Protein AF-A0A818X5B6-F1 (afdb_monomer_lite)

Foldseek 3Di:
DPCVVVVVVAAKDKADDDPCPLVVCVVVPNDPVVSVVVVPWTWMWGWDDDPQKIWIWTDTPVDIDIDIDHAQDWDWDQDPVGDTDIDHHHDDDDPPPPPPPQAPCVLAPLVAAKWKWDDKDQVLVLCVLVPQDPVVSVVVVPWTWMWHWDDDPQKIKIWTDTPVDIDIDIDHAPDWDWDQDPSGFTWIWHWHDDRQWIWIWTQGPVRWIKIWIWGQDPVSWIKIWIDTDPDIMITIIHHDD

Radius of gyration: 26.46 Å; chains: 1; bounding box: 61×42×69 Å

Secondary structure (DSSP, 8-state):
--STTTGGG-EEEE----SSHHHHHHHTT--HHHHHHHTT--PEEEEEEETTEEEEEEE-SS-EEEEEE-TT-EEEEE-TTS-EEEEE------------PPP--GGGGGG-EEEEEEEEESHHHHHHHTT--HHHHHHHHT--PEEEEEEETTEEEEEEE-SS-EEEEEE-TT-EEEEE-TTS-EEEEEEEEETTEEEEEEEETT--EEEEEEEE-TTS-EEEEEEETTEEEEEEEEEP-

Sequence (241 aa):
MDSSGVQGLKGSWDYVDGENFDEYMKEIGVGWALRMTAKGIKPRLTISESGGKWTVRSESAIKTVNYEFTPGIEFDETTPDGREVKTCLVIIIISFEETHTPMDSSGVQGLKGSWDYVDGENFDEYMKEIGVGWALRMTAKGIKPRLTISESGGKWTVRSESAIKTVTYEFTPGIEFDETTPDGREVKSTINFEGNKWIHTSIDKNGKKSVVIRHVDDKGQQMINMESGSVKARRWYKRAE

Structure (mmCIF, N/CA/C/O backbone):
data_AF-A0A818X5B6-F1
#
_entry.id   AF-A0A818X5B6-F1
#
loop_
_atom_site.group_PDB
_atom_site.id
_atom_site.type_symbol
_atom_site.label_atom_id
_atom_site.label_alt_id
_atom_site.label_comp_id
_atom_site.label_asym_id
_atom_site.label_entity_id
_atom_site.label_seq_id
_atom_site.pdbx_PDB_ins_code
_atom_site.Cartn_x
_atom_site.Cartn_y
_atom_site.Cartn_z
_atom_site.occupancy
_atom_site.B_iso_or_equiv
_atom_site.auth_seq_id
_atom_site.auth_comp_id
_atom_site.auth_asym_id
_atom_site.auth_atom_id
_atom_site.pdbx_PDB_model_num
ATOM 1 N N . MET A 1 1 ? -5.894 -0.254 43.655 1.00 41.72 1 MET A N 1
ATOM 2 C CA . MET A 1 1 ? -5.838 -0.072 42.191 1.00 41.72 1 MET A CA 1
ATOM 3 C C . MET A 1 1 ? -4.618 0.776 41.902 1.00 41.72 1 MET A C 1
ATOM 5 O O . MET A 1 1 ? -4.462 1.796 42.562 1.00 41.72 1 MET A O 1
ATOM 9 N N . ASP A 1 2 ? -3.725 0.316 41.028 1.00 44.78 2 ASP A N 1
ATOM 10 C CA . ASP A 1 2 ? -2.586 1.119 40.580 1.00 44.78 2 ASP A CA 1
ATOM 11 C C . ASP A 1 2 ? -3.120 2.364 39.849 1.00 44.78 2 ASP A C 1
ATOM 13 O O . ASP A 1 2 ? -3.877 2.256 38.885 1.00 44.78 2 ASP A O 1
ATOM 17 N N . SER A 1 3 ? -2.813 3.548 40.375 1.00 51.19 3 SER A N 1
ATOM 18 C CA . SER A 1 3 ? -3.315 4.834 39.885 1.00 51.19 3 SER A CA 1
ATOM 19 C C . SER A 1 3 ? -2.544 5.357 38.668 1.00 51.19 3 SER A C 1
ATOM 21 O O . SER A 1 3 ? -2.913 6.407 38.133 1.00 51.19 3 SER A O 1
ATOM 23 N N . SER A 1 4 ? -1.497 4.646 38.226 1.00 54.31 4 SER A N 1
ATOM 24 C CA . SER A 1 4 ? -0.616 5.046 37.124 1.00 54.31 4 SER A CA 1
ATOM 25 C C . SER A 1 4 ? -1.334 5.089 35.767 1.00 54.31 4 SER A C 1
ATOM 27 O O . SER A 1 4 ? -1.201 6.069 35.036 1.00 54.31 4 SER A O 1
ATOM 29 N N . GLY A 1 5 ? -2.177 4.096 35.464 1.00 57.22 5 GLY A N 1
ATOM 30 C CA . GLY A 1 5 ? -2.888 4.006 34.182 1.00 57.22 5 GLY A CA 1
ATOM 31 C C . GLY A 1 5 ? -4.010 5.035 34.001 1.00 57.22 5 GLY A C 1
ATOM 32 O O . GLY A 1 5 ? -4.346 5.397 32.877 1.00 57.22 5 GLY A O 1
ATOM 33 N N . VAL A 1 6 ? -4.582 5.549 35.094 1.00 64.38 6 VAL A N 1
ATOM 34 C CA . VAL A 1 6 ? -5.736 6.467 35.037 1.00 64.38 6 VAL A CA 1
ATOM 35 C C . VAL A 1 6 ? -5.307 7.931 34.865 1.00 64.38 6 VAL A C 1
ATOM 37 O O . VAL A 1 6 ? -6.113 8.770 34.469 1.00 64.38 6 VAL A O 1
ATOM 40 N N . GLN A 1 7 ? -4.033 8.265 35.120 1.00 65.88 7 GLN A N 1
ATOM 41 C CA . GLN A 1 7 ? -3.531 9.632 34.906 1.00 65.88 7 GLN A CA 1
ATOM 42 C C . GLN A 1 7 ? -3.659 10.063 33.442 1.00 65.88 7 GLN A C 1
ATOM 44 O O . GLN A 1 7 ? -3.931 11.231 33.184 1.00 65.88 7 GLN A O 1
ATOM 49 N N . GLY A 1 8 ? -3.537 9.117 32.503 1.00 71.06 8 GLY A N 1
ATOM 50 C CA . GLY A 1 8 ? -3.682 9.368 31.069 1.00 71.06 8 GLY A CA 1
ATOM 51 C C . GLY A 1 8 ? -5.085 9.797 30.634 1.00 71.06 8 GLY A C 1
ATOM 52 O O . GLY A 1 8 ? -5.218 10.305 29.532 1.00 71.06 8 GLY A O 1
ATOM 53 N N . LEU A 1 9 ? -6.114 9.637 31.478 1.00 75.38 9 LEU A N 1
ATOM 54 C CA . LEU A 1 9 ? -7.474 10.114 31.189 1.00 75.38 9 LEU A CA 1
ATOM 55 C C . LEU A 1 9 ? -7.664 11.601 31.519 1.00 75.38 9 LEU A C 1
ATOM 57 O O . LEU A 1 9 ? -8.586 12.234 31.002 1.00 75.38 9 LEU A O 1
ATOM 61 N N . LYS A 1 10 ? -6.824 12.165 32.396 1.00 86.38 10 LYS A N 1
ATOM 62 C CA . LYS A 1 10 ? -6.951 13.555 32.844 1.00 86.38 10 LYS A CA 1
ATOM 63 C C . LYS A 1 10 ? -6.525 14.502 31.730 1.00 86.38 10 LYS A C 1
ATOM 65 O O . LYS A 1 10 ? -5.448 14.353 31.162 1.00 86.38 10 LYS A O 1
ATOM 70 N N . GLY A 1 11 ? -7.338 15.516 31.466 1.00 88.19 11 GLY A N 1
ATOM 71 C CA . GLY A 1 11 ? -7.055 16.500 30.427 1.00 88.19 11 GLY A CA 1
ATOM 72 C C . GLY A 1 11 ? -8.302 16.950 29.685 1.00 88.19 11 GLY A C 1
ATOM 73 O O . GLY A 1 11 ? -9.430 16.718 30.123 1.00 88.19 11 GLY A O 1
ATOM 74 N N . SER A 1 12 ? -8.077 17.625 28.562 1.00 88.94 12 SER A N 1
ATOM 75 C CA . SER A 1 12 ? -9.127 18.014 27.628 1.00 88.94 12 SER A CA 1
ATOM 76 C C . SER A 1 12 ? -9.041 17.179 26.359 1.00 88.94 12 SER A C 1
ATOM 78 O O . SER A 1 12 ? -7.959 17.021 25.802 1.00 88.94 12 SER A O 1
ATOM 80 N N . TRP A 1 13 ? -10.193 16.724 25.887 1.00 86.69 13 TRP A N 1
ATOM 81 C CA . TRP A 1 13 ? -10.359 15.869 24.723 1.00 86.69 13 TRP A CA 1
ATOM 82 C C . TRP A 1 13 ? -11.374 16.511 23.786 1.00 86.69 13 TRP A C 1
ATOM 84 O O . TRP A 1 13 ? -12.520 16.747 24.177 1.00 86.69 13 TRP A O 1
ATOM 94 N N . ASP A 1 14 ? -10.958 16.806 22.561 1.00 84.44 14 ASP A N 1
ATOM 95 C CA . ASP A 1 14 ? -11.868 17.261 21.517 1.00 84.44 14 ASP A CA 1
ATOM 96 C C . ASP A 1 14 ? -12.470 16.046 20.810 1.00 84.44 14 ASP A C 1
ATOM 98 O O . ASP A 1 14 ? -11.761 15.096 20.472 1.00 84.44 14 ASP A O 1
ATOM 102 N N . TYR A 1 15 ? -13.785 16.062 20.595 1.00 82.06 15 TYR A N 1
ATOM 103 C CA . TYR A 1 15 ? -14.448 15.029 19.809 1.00 82.06 15 TYR A CA 1
ATOM 104 C C . TYR A 1 15 ? -13.906 15.015 18.372 1.00 82.06 15 TYR A C 1
ATOM 106 O O . TYR A 1 15 ? -13.959 16.031 17.671 1.00 82.06 15 TYR A O 1
ATOM 114 N N . VAL A 1 16 ? -13.416 13.851 17.938 1.00 75.31 16 VAL A N 1
ATOM 115 C CA . VAL A 1 16 ? -12.880 13.637 16.587 1.00 75.31 16 VAL A CA 1
ATOM 116 C C . VAL A 1 16 ? -13.936 12.985 15.701 1.00 75.31 16 VAL A C 1
ATOM 118 O O . VAL A 1 16 ? -14.351 13.593 14.714 1.00 75.31 16 VAL A O 1
ATOM 121 N N . ASP A 1 17 ? -14.394 11.790 16.077 1.00 76.62 17 ASP A N 1
ATOM 122 C CA . ASP A 1 17 ? -15.395 11.018 15.341 1.00 76.62 17 ASP A CA 1
ATOM 123 C C . ASP A 1 17 ? -16.083 9.979 16.250 1.00 76.62 17 ASP A C 1
ATOM 125 O O . ASP A 1 17 ? -15.672 9.780 17.398 1.00 76.62 17 ASP A O 1
ATOM 129 N N . GLY A 1 18 ? -17.149 9.336 15.768 1.00 73.38 18 GLY A N 1
ATOM 130 C CA . GLY A 1 18 ? -17.831 8.260 16.485 1.00 73.38 18 GLY A CA 1
ATOM 131 C C . GLY A 1 18 ? -18.592 7.317 15.559 1.00 73.38 18 GLY A C 1
ATOM 132 O O . GLY A 1 18 ? -19.454 7.740 14.792 1.00 73.38 18 GLY A O 1
ATOM 133 N N . GLU A 1 19 ? -18.327 6.021 15.691 1.00 76.12 19 GLU A N 1
ATOM 134 C CA . GLU A 1 19 ? -19.000 4.964 14.936 1.00 76.12 19 GLU A CA 1
ATOM 135 C C . GLU A 1 19 ? -20.270 4.485 15.656 1.00 76.12 19 GLU A C 1
ATOM 137 O O . GLU A 1 19 ? -20.338 4.467 16.884 1.00 76.12 19 GLU A O 1
ATOM 142 N N . ASN A 1 20 ? -21.301 4.099 14.896 1.00 79.00 20 ASN A N 1
ATOM 143 C CA . ASN A 1 20 ? -22.554 3.499 15.394 1.00 79.00 20 ASN A CA 1
ATOM 144 C C . ASN A 1 20 ? -23.323 4.295 16.477 1.00 79.00 20 ASN A C 1
ATOM 146 O O . ASN A 1 20 ? -24.264 3.784 17.084 1.00 79.00 20 ASN A O 1
ATOM 150 N N . PHE A 1 21 ? -22.998 5.575 16.689 1.00 77.69 21 PHE A N 1
ATOM 151 C CA . PHE A 1 21 ? -23.599 6.406 17.739 1.00 77.69 21 PHE A CA 1
ATOM 152 C C . PHE A 1 21 ? -25.130 6.554 17.613 1.00 77.69 21 PHE A C 1
ATOM 154 O O . PHE A 1 21 ? -25.850 6.541 18.611 1.00 77.69 21 PHE A O 1
ATOM 161 N N . ASP A 1 22 ? -25.654 6.661 16.386 1.00 78.12 22 ASP A N 1
ATOM 162 C CA . ASP A 1 22 ? -27.103 6.760 16.136 1.00 78.12 22 ASP A CA 1
ATOM 163 C C . ASP A 1 22 ? -27.846 5.453 16.436 1.00 78.12 22 ASP A C 1
ATOM 165 O O . ASP A 1 22 ? -28.956 5.492 16.970 1.00 78.12 22 ASP A O 1
ATOM 169 N N . GLU A 1 23 ? -27.235 4.305 16.127 1.00 81.81 23 GLU A N 1
ATOM 170 C CA . GLU A 1 23 ? -27.804 2.990 16.436 1.00 81.81 23 GLU A CA 1
ATOM 171 C C . GLU A 1 23 ? -27.858 2.771 1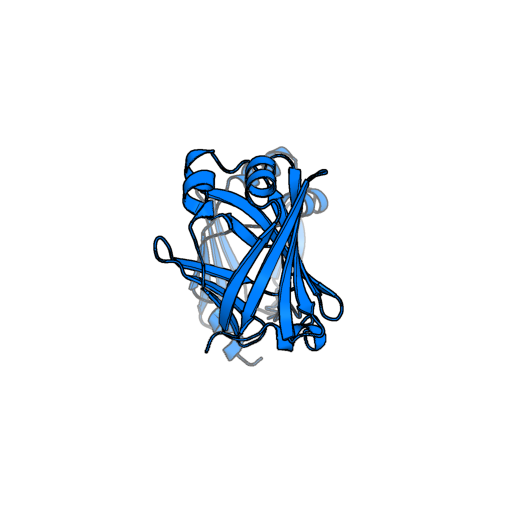7.946 1.00 81.81 23 GLU A C 1
ATOM 173 O O . GLU A 1 23 ? -28.926 2.462 18.472 1.00 81.81 23 GLU A O 1
ATOM 178 N N . TYR A 1 24 ? -26.767 3.074 18.654 1.00 78.19 24 TYR A N 1
ATOM 179 C CA . TYR A 1 24 ? -26.725 3.052 20.115 1.00 78.19 24 TYR A CA 1
ATOM 180 C C . TYR A 1 24 ? -27.821 3.929 20.743 1.00 78.19 24 TYR A C 1
ATOM 182 O O . TYR A 1 24 ? -28.614 3.464 21.563 1.00 78.19 24 TYR A O 1
ATOM 190 N N . MET A 1 25 ? -27.932 5.195 20.320 1.00 76.00 25 MET A N 1
ATOM 191 C CA . MET A 1 25 ? -28.968 6.102 20.829 1.00 76.00 25 MET A CA 1
ATOM 192 C C . MET A 1 25 ? -30.385 5.586 20.542 1.00 76.00 25 MET A C 1
ATOM 194 O O . MET A 1 25 ? -31.302 5.794 21.339 1.00 76.00 25 MET A O 1
ATOM 198 N N . LYS A 1 26 ? -30.592 4.936 19.393 1.00 81.31 26 LYS A N 1
ATOM 199 C CA . LYS A 1 26 ? -31.875 4.327 19.037 1.00 81.31 26 LYS A CA 1
ATOM 200 C C . LYS A 1 26 ? -32.204 3.149 19.956 1.00 81.31 26 LYS A C 1
ATOM 202 O O . LYS A 1 26 ? -33.352 3.060 20.386 1.00 81.31 26 LYS A O 1
ATOM 207 N N . GLU A 1 27 ? -31.238 2.283 20.259 1.00 78.88 27 GLU A N 1
ATOM 208 C CA . GLU A 1 27 ? -31.431 1.123 21.141 1.00 78.88 27 GLU A CA 1
ATOM 209 C C . GLU A 1 27 ? -31.778 1.522 22.575 1.00 78.88 27 GLU A C 1
ATOM 211 O O . GLU A 1 27 ? -32.689 0.944 23.163 1.00 78.88 27 GLU A O 1
ATOM 216 N N . ILE A 1 28 ? -31.141 2.566 23.111 1.00 76.25 28 ILE A N 1
ATOM 217 C CA . ILE A 1 28 ? -31.468 3.082 24.452 1.00 76.25 28 ILE A CA 1
ATOM 218 C C . ILE A 1 28 ? -32.736 3.962 24.466 1.00 76.25 28 ILE A C 1
ATOM 220 O O . ILE A 1 28 ? -33.043 4.608 25.465 1.00 76.25 28 ILE A O 1
ATOM 224 N N . GLY A 1 29 ? -33.486 4.006 23.358 1.00 75.06 29 GLY A N 1
ATOM 225 C CA . GLY A 1 29 ? -34.801 4.644 23.280 1.00 75.06 29 GLY A CA 1
ATOM 226 C C . GLY A 1 29 ? -34.793 6.163 23.081 1.00 75.06 29 GLY A C 1
ATOM 227 O O . GLY A 1 29 ? -35.845 6.792 23.209 1.00 75.06 29 GLY A O 1
ATOM 228 N N . VAL A 1 30 ? -33.660 6.784 22.732 1.00 74.69 30 VAL A N 1
ATOM 229 C CA . VAL A 1 30 ? -33.612 8.230 22.443 1.00 74.69 30 VAL A CA 1
ATOM 230 C C . VAL A 1 30 ? -34.445 8.530 21.201 1.00 74.69 30 VAL A C 1
ATOM 232 O O . VAL A 1 30 ? -34.216 7.957 20.137 1.00 74.69 30 VAL A O 1
ATOM 235 N N . GLY A 1 31 ? -35.394 9.462 21.300 1.00 79.44 31 GLY A N 1
ATOM 236 C CA . GLY A 1 31 ? -36.264 9.850 20.188 1.00 79.44 31 GLY A CA 1
ATOM 237 C C . GLY A 1 31 ? -35.504 10.417 18.980 1.00 79.44 31 GLY A C 1
ATOM 238 O O . GLY A 1 31 ? -34.494 11.105 19.123 1.00 79.44 31 GLY A O 1
ATOM 239 N N . TRP A 1 32 ? -36.023 10.171 17.772 1.00 76.31 32 TRP A N 1
ATOM 240 C CA . TRP A 1 32 ? -35.381 10.533 16.496 1.00 76.31 32 TRP A CA 1
ATOM 241 C C . TRP A 1 32 ? -34.917 12.000 16.416 1.00 76.31 32 TRP A C 1
ATOM 243 O O . TRP A 1 32 ? -33.807 12.268 15.961 1.00 76.31 32 TRP A O 1
ATOM 253 N N . ALA A 1 33 ? -35.720 12.944 16.918 1.00 79.19 33 ALA A N 1
ATOM 254 C CA . ALA A 1 33 ? -35.395 14.372 16.884 1.00 79.19 33 ALA A CA 1
ATOM 255 C C . ALA A 1 33 ? -34.134 14.727 17.702 1.00 79.19 33 ALA A C 1
ATOM 257 O O . ALA A 1 33 ? -33.307 15.530 17.262 1.00 79.19 33 ALA A O 1
ATOM 258 N N . LEU A 1 34 ? -33.947 14.090 18.864 1.00 73.88 34 LEU A N 1
ATOM 259 C CA . LEU A 1 34 ? -32.757 14.286 19.697 1.00 73.88 34 LEU A CA 1
ATOM 260 C C . LEU A 1 34 ? -31.521 13.657 19.047 1.00 73.88 34 LEU A C 1
ATOM 262 O O . LEU A 1 34 ? -30.460 14.276 19.053 1.00 73.88 34 LEU A O 1
ATOM 266 N N . ARG A 1 35 ? -31.667 12.491 18.403 1.00 78.88 35 ARG A N 1
ATOM 267 C CA . ARG A 1 35 ? -30.562 11.834 17.685 1.00 78.88 35 ARG A CA 1
ATOM 268 C C . ARG A 1 35 ? -30.043 12.669 16.512 1.00 78.88 35 ARG A C 1
ATOM 270 O O . ARG A 1 35 ? -28.835 12.815 16.353 1.00 78.88 35 ARG A O 1
ATOM 277 N N . MET A 1 36 ? -30.941 13.273 15.727 1.00 77.00 36 MET A N 1
ATOM 278 C CA . MET A 1 36 ? -30.554 14.166 14.622 1.00 77.00 36 MET A CA 1
ATOM 279 C C . MET A 1 36 ? -29.841 15.425 15.119 1.00 77.00 36 MET A C 1
ATOM 281 O O . MET A 1 36 ? -28.868 15.856 14.508 1.00 77.00 36 MET A O 1
ATOM 285 N N . THR A 1 37 ? -30.288 15.978 16.248 1.00 74.50 37 THR A N 1
ATOM 286 C CA . THR A 1 37 ? -29.617 17.120 16.884 1.00 74.50 37 THR A CA 1
ATOM 287 C C . THR A 1 37 ? -28.219 16.734 17.373 1.00 74.50 37 THR A C 1
ATOM 289 O O . THR A 1 37 ? -27.273 17.482 17.151 1.00 74.50 37 THR A O 1
ATOM 292 N N . ALA A 1 38 ? -28.070 15.551 17.980 1.00 71.81 38 ALA A N 1
ATOM 293 C CA . ALA A 1 38 ? -26.810 15.076 18.547 1.00 71.81 38 ALA A CA 1
ATOM 294 C C . ALA A 1 38 ? -25.716 14.803 17.495 1.00 71.81 38 ALA A C 1
ATOM 296 O O . ALA A 1 38 ? -24.552 15.075 17.771 1.00 71.81 38 ALA A O 1
ATOM 297 N N . LYS A 1 39 ? -26.069 14.356 16.275 1.00 68.88 39 LYS A N 1
ATOM 298 C CA . LYS A 1 39 ? -25.106 14.105 15.175 1.00 68.88 39 LYS A CA 1
ATOM 299 C C . LYS A 1 39 ? -24.267 15.326 14.780 1.00 68.88 39 LYS A C 1
ATOM 301 O O . LYS A 1 39 ? -23.170 15.169 14.259 1.00 68.88 39 LYS A O 1
ATOM 306 N N . GLY A 1 40 ? -24.784 16.538 14.986 1.00 70.31 40 GLY A N 1
ATOM 307 C CA . GLY A 1 40 ? -24.082 17.780 14.651 1.00 70.31 40 GLY A CA 1
ATOM 308 C C . GLY A 1 40 ? -23.220 18.344 15.782 1.00 70.31 40 GLY A C 1
ATOM 309 O O . GLY A 1 40 ? -22.547 19.355 15.585 1.00 70.31 40 GLY A O 1
ATOM 310 N N . ILE A 1 41 ? -23.259 17.740 16.974 1.00 76.31 41 ILE A N 1
ATOM 311 C CA . ILE A 1 41 ? -22.599 18.275 18.163 1.00 76.31 41 ILE A CA 1
ATOM 312 C C . ILE A 1 41 ? -21.195 17.692 18.266 1.00 76.31 41 ILE A C 1
ATOM 314 O O . ILE A 1 41 ? -21.024 16.482 18.343 1.00 76.31 41 ILE A O 1
ATOM 318 N N . LYS A 1 42 ? -20.191 18.567 18.343 1.00 80.06 42 LYS A N 1
ATOM 319 C CA . LYS A 1 42 ? -18.805 18.192 18.640 1.00 80.06 42 LYS A CA 1
ATOM 320 C C . LYS A 1 42 ? -18.445 18.695 20.036 1.00 80.06 42 LYS A C 1
ATOM 322 O O . LYS A 1 42 ? -18.041 19.853 20.164 1.00 80.06 42 LYS A O 1
ATOM 327 N N . PRO A 1 43 ? -18.698 17.908 21.094 1.00 82.81 43 PRO A N 1
ATOM 328 C CA . PRO A 1 43 ? -18.404 18.346 22.443 1.00 82.81 43 PRO A CA 1
ATOM 329 C C . PRO A 1 43 ? -16.900 18.287 22.718 1.00 82.81 43 PRO A C 1
ATOM 331 O O . PRO A 1 43 ? -16.188 17.421 22.211 1.00 82.81 43 PRO A O 1
ATOM 334 N N . ARG A 1 44 ? -16.434 19.174 23.590 1.00 85.38 44 ARG A N 1
ATOM 335 C CA . ARG A 1 44 ? -15.144 19.040 24.259 1.00 85.38 44 ARG A CA 1
ATOM 336 C C . ARG A 1 44 ? -15.373 18.412 25.626 1.00 85.38 44 ARG A C 1
ATOM 338 O O . ARG A 1 44 ? -16.212 18.883 26.395 1.00 85.38 44 ARG A O 1
ATOM 345 N N . LEU A 1 45 ? -14.634 17.354 25.932 1.00 87.75 45 LEU A N 1
ATOM 346 C CA . LEU A 1 45 ? -14.642 16.708 27.239 1.00 87.75 45 LEU A CA 1
ATOM 347 C C . LEU A 1 45 ? -13.449 17.196 28.056 1.00 87.75 45 LEU A C 1
ATOM 349 O O . LEU A 1 45 ? -12.332 17.253 27.558 1.00 87.75 45 LEU A O 1
ATOM 353 N N . THR A 1 46 ? -13.666 17.531 29.320 1.00 88.25 46 THR A N 1
ATOM 354 C CA . THR A 1 46 ? -12.599 17.808 30.281 1.00 88.25 46 THR A CA 1
ATOM 355 C C . THR A 1 46 ? -12.760 16.878 31.468 1.00 88.25 46 THR A C 1
ATOM 357 O O . THR A 1 46 ? -13.799 16.886 32.125 1.00 88.25 46 THR A O 1
ATOM 360 N N . ILE A 1 47 ? -11.732 16.076 31.726 1.00 89.06 47 ILE A N 1
ATOM 361 C CA . ILE A 1 47 ? -11.703 15.096 32.807 1.00 89.06 47 ILE A CA 1
ATOM 362 C C . ILE A 1 47 ? -10.661 15.544 33.826 1.00 89.06 47 ILE A C 1
ATOM 364 O O . ILE A 1 47 ? -9.494 15.757 33.486 1.00 89.06 47 ILE A O 1
ATOM 368 N N . SER A 1 48 ? -11.076 15.676 35.080 1.00 88.75 48 SER A N 1
ATOM 369 C CA . SER A 1 48 ? -10.194 15.988 36.200 1.00 88.75 48 SER A CA 1
ATOM 370 C C . SER A 1 48 ? -10.479 15.075 37.387 1.00 88.75 48 SER A C 1
ATOM 372 O O . SER A 1 48 ? -11.545 14.475 37.501 1.00 88.75 48 SER A O 1
ATOM 374 N N . GLU A 1 49 ? -9.497 14.952 38.275 1.00 88.50 49 GLU A N 1
ATOM 375 C CA . GLU A 1 49 ? -9.635 14.210 39.524 1.00 88.50 49 GLU A CA 1
ATOM 376 C C . GLU A 1 49 ? -8.946 14.988 40.638 1.00 88.50 49 GLU A C 1
ATOM 378 O O . GLU A 1 49 ? -7.825 15.476 40.458 1.00 88.50 49 GLU A O 1
ATOM 383 N N . SER A 1 50 ? -9.633 15.111 41.771 1.00 85.31 50 SER A N 1
ATOM 384 C CA . SER A 1 50 ? -9.109 15.732 42.980 1.00 85.31 50 SER A CA 1
ATOM 385 C C . SER A 1 50 ? -9.573 14.955 44.208 1.00 85.31 50 SER A C 1
ATOM 387 O O . SER A 1 50 ? -10.769 14.872 44.489 1.00 85.31 50 SER A O 1
ATOM 389 N N . GLY A 1 51 ? -8.625 14.378 44.948 1.00 82.62 51 GLY A N 1
ATOM 390 C CA . GLY A 1 51 ? -8.910 13.695 46.212 1.00 82.62 51 GLY A CA 1
ATOM 391 C C . GLY A 1 51 ? -9.814 12.465 46.069 1.00 82.62 51 GLY A C 1
ATOM 392 O O . GLY A 1 51 ? -10.625 12.204 46.951 1.00 82.62 51 GLY A O 1
ATOM 393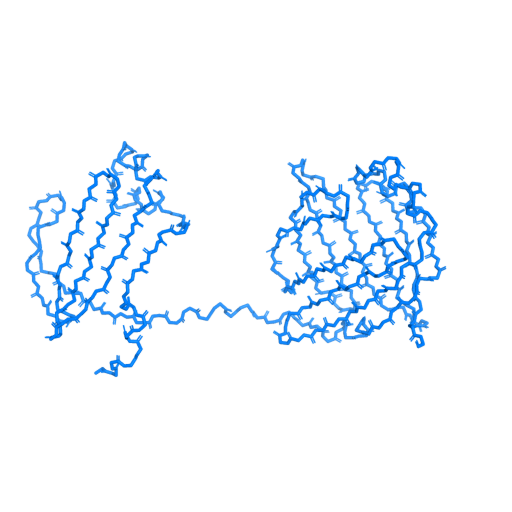 N N . GLY A 1 52 ? -9.714 11.732 44.957 1.00 82.38 52 GLY A N 1
ATOM 394 C CA . GLY A 1 52 ? -10.527 10.557 44.634 1.00 82.38 52 GLY A CA 1
ATOM 395 C C . GLY A 1 52 ? -11.852 10.873 43.937 1.00 82.38 52 GLY A C 1
ATOM 396 O O . GLY A 1 52 ? -12.494 9.960 43.417 1.00 82.38 52 GLY A O 1
ATOM 397 N N . LYS A 1 53 ? -12.246 12.149 43.874 1.00 85.62 53 LYS A N 1
ATOM 398 C CA . LYS A 1 53 ? -13.446 12.605 43.173 1.00 85.62 53 LYS A CA 1
ATOM 399 C C . LYS A 1 53 ? -13.107 12.940 41.725 1.00 85.62 53 LYS A C 1
ATOM 401 O O . LYS A 1 53 ? -12.235 13.769 41.469 1.00 85.62 53 LYS A O 1
ATOM 406 N N . TRP A 1 54 ? -13.812 12.311 40.795 1.00 87.88 54 TRP A N 1
ATOM 407 C CA . TRP A 1 54 ? -13.678 12.523 39.360 1.00 87.88 54 TRP A CA 1
ATOM 408 C C . TRP A 1 54 ? -14.753 13.477 38.863 1.00 87.88 54 TRP A C 1
ATOM 410 O O . TRP A 1 54 ? -15.921 13.350 39.229 1.00 87.88 54 TRP A O 1
ATOM 420 N N . THR A 1 55 ? -14.354 14.402 37.997 1.00 87.06 55 THR A N 1
ATOM 421 C CA . THR A 1 55 ? -15.250 15.330 37.314 1.00 87.06 55 THR A CA 1
ATOM 422 C C . THR A 1 55 ? -15.090 15.154 35.811 1.00 87.06 55 THR A C 1
ATOM 424 O O . THR A 1 55 ? -13.987 15.276 35.280 1.00 87.06 55 THR A O 1
ATOM 427 N N . VAL A 1 56 ? -16.200 14.898 35.122 1.00 87.25 56 VAL A N 1
ATOM 428 C CA . VAL A 1 56 ? -16.290 14.870 33.661 1.00 87.25 56 VAL A CA 1
ATOM 429 C C . VAL A 1 56 ? -17.187 16.018 33.227 1.00 87.25 56 VAL A C 1
ATOM 431 O O . VAL A 1 56 ? -18.389 16.029 33.488 1.00 87.25 56 VAL A O 1
ATOM 434 N N . ARG A 1 57 ? -16.591 17.002 32.563 1.00 87.31 57 ARG A N 1
ATOM 435 C CA . ARG A 1 57 ? -17.283 18.159 32.002 1.00 87.31 57 ARG A CA 1
ATOM 436 C C . ARG A 1 57 ? -17.381 18.006 30.494 1.00 87.31 57 ARG A C 1
ATOM 438 O O . ARG A 1 57 ? -16.359 17.938 29.822 1.00 87.31 57 ARG A O 1
ATOM 445 N N . SER A 1 58 ? -18.599 17.974 29.970 1.00 85.31 58 SER A N 1
ATOM 446 C CA . SER A 1 58 ? -18.884 17.990 28.537 1.00 85.31 58 SER A CA 1
ATOM 447 C C . SER A 1 58 ? -19.397 19.365 28.136 1.00 85.31 58 SER A C 1
ATOM 449 O O . SER A 1 58 ? -20.429 19.815 28.632 1.00 85.31 58 SER A O 1
ATOM 451 N N . GLU A 1 59 ? -18.666 20.049 27.262 1.00 83.81 59 GLU A N 1
ATOM 452 C CA . GLU A 1 59 ? -19.004 21.374 26.750 1.00 83.81 59 GLU A CA 1
ATOM 453 C C . GLU A 1 59 ? -19.351 21.283 25.274 1.00 83.81 59 GLU A C 1
ATOM 455 O O . GLU A 1 59 ? -18.564 20.803 24.464 1.00 83.81 59 GLU A O 1
ATOM 460 N N . SER A 1 60 ? -20.529 21.772 24.910 1.00 81.12 60 SER A N 1
ATOM 461 C CA . SER A 1 60 ? -20.975 21.851 23.524 1.00 81.12 60 SER A CA 1
ATOM 462 C C . SER A 1 60 ? -21.603 23.210 23.238 1.00 81.12 60 SER A C 1
ATOM 464 O O . SER A 1 60 ? -21.944 23.947 24.161 1.00 81.12 60 SER A O 1
ATOM 466 N N . ALA A 1 61 ? -21.837 23.519 21.961 1.00 71.75 61 ALA A N 1
ATOM 467 C CA . ALA A 1 61 ? -22.528 24.746 21.554 1.00 71.75 61 ALA A CA 1
ATOM 468 C C . ALA A 1 61 ? -23.970 24.863 22.098 1.00 71.75 61 ALA A C 1
ATOM 470 O O . ALA A 1 61 ? -24.556 25.940 22.043 1.00 71.75 61 ALA A O 1
ATOM 471 N N . ILE A 1 62 ? -24.550 23.764 22.596 1.00 66.19 62 ILE A N 1
ATOM 472 C CA . ILE A 1 62 ? -25.956 23.682 23.013 1.00 66.19 62 ILE A CA 1
ATOM 473 C C . ILE A 1 62 ? -26.088 23.590 24.536 1.00 66.19 62 ILE A C 1
ATOM 475 O O . ILE A 1 62 ? -27.008 24.167 25.113 1.00 66.19 62 ILE A O 1
ATOM 479 N N . LYS A 1 63 ? -25.196 22.853 25.205 1.00 74.25 63 LYS A N 1
ATOM 480 C CA . LYS A 1 63 ? -25.268 22.623 26.651 1.00 74.25 63 LYS A CA 1
ATOM 481 C C . LYS A 1 63 ? -23.900 22.268 27.224 1.00 74.25 63 LYS A C 1
ATOM 483 O O . LYS A 1 63 ? -23.138 21.528 26.600 1.00 74.25 63 LYS A O 1
ATOM 488 N N . THR A 1 64 ? -23.651 22.734 28.443 1.00 79.56 64 THR A N 1
ATOM 489 C CA . THR A 1 64 ? -22.565 22.248 29.299 1.00 79.56 64 THR A CA 1
ATOM 490 C C . THR A 1 64 ? -23.146 21.324 30.359 1.00 79.56 64 THR A C 1
ATOM 492 O O . THR A 1 64 ? -24.110 21.688 31.036 1.00 79.56 64 THR A O 1
ATOM 495 N N . VAL A 1 65 ? -22.578 20.129 30.495 1.00 80.06 65 VAL A N 1
ATOM 496 C CA . VAL A 1 65 ? -22.992 19.131 31.486 1.00 80.06 65 VAL A CA 1
ATOM 497 C C . VAL A 1 65 ? -21.785 18.723 32.319 1.00 80.06 65 VAL A C 1
ATOM 499 O O . VAL A 1 65 ? -20.726 18.432 31.768 1.00 80.06 65 VAL A O 1
ATOM 502 N N . ASN A 1 66 ? -21.954 18.702 33.640 1.00 80.75 66 ASN A N 1
ATOM 503 C CA . ASN A 1 66 ? -20.929 18.285 34.588 1.00 80.75 66 ASN A CA 1
ATOM 504 C C . ASN A 1 66 ? -21.409 17.035 35.321 1.00 80.75 66 ASN A C 1
ATOM 506 O O . ASN A 1 66 ? -22.496 17.044 35.895 1.00 80.75 66 ASN A O 1
ATOM 510 N N . TYR A 1 67 ? -20.577 16.001 35.320 1.00 82.50 67 TYR A N 1
ATOM 511 C CA . TYR A 1 67 ? -20.782 14.777 36.080 1.00 82.50 67 TYR A CA 1
ATOM 512 C C . TYR A 1 67 ? -19.668 14.636 37.104 1.00 82.50 67 TYR A C 1
ATOM 514 O O . TYR A 1 67 ? -18.493 14.767 36.765 1.00 82.50 67 TYR A O 1
ATOM 522 N N . GLU A 1 68 ? -20.036 14.370 38.351 1.00 85.75 68 GLU A N 1
ATOM 523 C CA . GLU A 1 68 ? -19.096 14.173 39.447 1.00 85.75 68 GLU A CA 1
ATOM 524 C C . GLU A 1 68 ? -19.363 12.827 40.107 1.00 85.75 68 GLU A C 1
ATOM 526 O O . GLU A 1 68 ? -20.501 12.534 40.463 1.00 85.75 68 GLU A O 1
ATOM 531 N N . PHE A 1 69 ? -18.327 12.011 40.280 1.00 83.19 69 PHE A N 1
ATOM 532 C CA . PHE A 1 69 ? -18.463 10.698 40.902 1.00 83.19 69 PHE A CA 1
ATOM 533 C C . PHE A 1 69 ? -17.182 10.271 41.613 1.00 83.19 69 PHE A C 1
ATOM 535 O O . PHE A 1 69 ? -16.089 10.756 41.318 1.00 83.19 69 PHE A O 1
ATOM 542 N N . THR A 1 70 ? -17.316 9.322 42.534 1.00 85.19 70 THR A N 1
ATOM 543 C CA . THR A 1 70 ? -16.178 8.631 43.143 1.00 85.19 70 THR A CA 1
ATOM 544 C C . THR A 1 70 ? -16.221 7.169 42.701 1.00 85.19 70 THR A C 1
ATOM 546 O O . THR A 1 70 ? -17.215 6.496 42.979 1.00 85.19 70 THR A O 1
ATOM 549 N N . PRO A 1 71 ? -15.191 6.658 42.001 1.00 83.50 71 PRO A N 1
ATOM 550 C CA . PRO A 1 71 ? -15.188 5.289 41.509 1.00 83.50 71 PRO A CA 1
ATOM 551 C C . PRO A 1 71 ? -15.417 4.268 42.626 1.00 83.50 71 PRO A C 1
ATOM 553 O O . PRO A 1 71 ? -14.763 4.324 43.667 1.00 83.50 71 PRO A O 1
ATOM 556 N N . GLY A 1 72 ? -16.324 3.320 42.398 1.00 79.50 72 GLY A N 1
ATOM 557 C CA . GLY A 1 72 ? -16.664 2.268 43.355 1.00 79.50 72 GLY A CA 1
ATOM 558 C C . GLY A 1 72 ? -17.596 2.702 44.492 1.00 79.50 72 GLY A C 1
ATOM 559 O O . GLY A 1 72 ? -17.859 1.890 45.376 1.00 79.50 72 GLY A O 1
ATOM 560 N N . ILE A 1 73 ? -18.092 3.945 44.490 1.00 82.75 73 ILE A N 1
ATOM 561 C CA . ILE A 1 73 ? -19.071 4.433 45.469 1.00 82.75 73 ILE A CA 1
ATOM 562 C C . ILE A 1 73 ? -20.443 4.553 44.800 1.00 82.75 73 ILE A C 1
ATOM 564 O O . ILE A 1 73 ? -20.580 5.192 43.757 1.00 82.75 73 ILE A O 1
ATOM 568 N N . GLU A 1 74 ? -21.453 3.938 45.419 1.00 85.06 74 GLU A N 1
ATOM 569 C CA . GLU A 1 74 ? -22.852 4.052 45.002 1.00 85.06 74 GLU A CA 1
ATOM 570 C C . GLU A 1 74 ? -23.409 5.454 45.277 1.00 85.06 74 GLU A C 1
ATOM 572 O O . GLU A 1 74 ? -23.182 6.024 46.347 1.00 85.06 74 GLU A O 1
ATOM 577 N N . PHE A 1 75 ? -24.193 5.980 44.340 1.00 80.50 75 PHE A N 1
ATOM 578 C CA . PHE A 1 75 ? -24.994 7.188 44.515 1.00 80.50 75 PHE A CA 1
ATOM 579 C C . PHE A 1 75 ? -26.398 6.994 43.935 1.00 80.50 75 PHE A C 1
ATOM 581 O O . PHE A 1 75 ? -26.602 6.164 43.048 1.00 80.50 75 PHE A O 1
ATOM 588 N N . ASP A 1 76 ? -27.365 7.744 44.461 1.00 84.56 76 ASP A N 1
ATOM 589 C CA . ASP A 1 76 ? -28.729 7.742 43.939 1.00 84.56 76 ASP A CA 1
ATOM 590 C C . ASP A 1 76 ? -28.782 8.591 42.657 1.00 84.56 76 ASP A C 1
ATOM 592 O O . ASP A 1 76 ? -28.331 9.739 42.630 1.00 84.56 76 ASP A O 1
ATOM 596 N N . GLU A 1 77 ? -29.308 8.012 41.583 1.00 78.50 77 GLU A N 1
ATOM 597 C CA . GLU A 1 77 ? -29.464 8.636 40.275 1.00 78.50 77 GLU A CA 1
ATOM 598 C C . GLU A 1 77 ? -30.921 8.532 39.830 1.00 78.50 77 GLU A C 1
ATOM 600 O O . GLU A 1 77 ? -31.514 7.453 39.823 1.00 78.50 77 GLU A O 1
ATOM 605 N N . THR A 1 78 ? -31.492 9.650 39.391 1.00 73.94 78 THR A N 1
ATOM 606 C CA . THR A 1 78 ? -32.777 9.640 38.699 1.00 73.94 78 THR A CA 1
ATOM 607 C C . THR A 1 78 ? -32.523 9.484 37.204 1.00 73.94 78 THR A C 1
ATOM 609 O O . THR A 1 78 ? -31.994 10.376 36.539 1.00 73.94 78 THR A O 1
ATOM 612 N N . THR A 1 79 ? -32.905 8.331 36.670 1.00 63.72 79 THR A N 1
ATOM 613 C CA . THR A 1 79 ? -32.829 8.022 35.236 1.00 63.72 79 THR A CA 1
ATOM 614 C C . THR A 1 79 ? -33.652 9.007 34.388 1.00 63.72 79 THR A C 1
ATOM 616 O O . THR A 1 79 ? -34.598 9.622 34.891 1.00 63.72 79 THR A O 1
ATOM 619 N N . PRO A 1 80 ? -33.357 9.154 33.080 1.00 53.66 80 PRO A N 1
ATOM 620 C CA . PRO A 1 80 ? -34.097 10.065 32.201 1.00 53.66 80 PRO A CA 1
ATOM 621 C C . PRO A 1 80 ? -35.614 9.821 32.133 1.00 53.66 80 PRO A C 1
ATOM 623 O O . PRO A 1 80 ? -36.355 10.740 31.791 1.00 53.66 80 PRO A O 1
ATOM 626 N N . ASP A 1 81 ? -36.083 8.609 32.448 1.00 65.56 81 ASP A N 1
ATOM 627 C CA . ASP A 1 81 ? -37.504 8.254 32.516 1.00 65.56 81 ASP A CA 1
ATOM 628 C C . ASP A 1 81 ? -38.106 8.371 33.933 1.00 65.56 81 ASP A C 1
ATOM 630 O O . ASP A 1 81 ? -39.251 7.975 34.152 1.00 65.56 81 ASP A O 1
ATOM 634 N N . GLY A 1 82 ? -37.372 8.961 34.882 1.00 72.94 82 GLY A N 1
ATOM 635 C CA . GLY A 1 82 ? -37.862 9.329 36.211 1.00 72.94 82 GLY A CA 1
ATOM 636 C C . GLY A 1 82 ? -37.761 8.235 37.275 1.00 72.94 82 GLY A C 1
ATOM 637 O O . GLY A 1 82 ? -38.350 8.388 38.343 1.00 72.94 82 GLY A O 1
ATOM 638 N N . ARG A 1 83 ? -37.051 7.128 37.018 1.00 71.56 83 ARG A N 1
ATOM 639 C CA . ARG A 1 83 ? -36.825 6.083 38.032 1.00 71.56 83 ARG A CA 1
ATOM 640 C C . ARG A 1 83 ? -35.624 6.428 38.894 1.00 71.56 83 ARG A C 1
ATOM 642 O O . ARG A 1 83 ? -34.562 6.735 38.355 1.00 71.56 83 ARG A O 1
ATOM 649 N N . GLU A 1 84 ? -35.783 6.277 40.201 1.00 82.19 84 GLU A N 1
ATOM 650 C CA . GLU A 1 84 ? -34.680 6.327 41.159 1.00 82.19 84 GLU A CA 1
ATOM 651 C C . GLU A 1 84 ? -33.917 4.998 41.135 1.00 82.19 84 GLU A C 1
ATOM 653 O O . GLU A 1 84 ? -34.503 3.930 41.341 1.00 82.19 84 GLU A O 1
ATOM 658 N N . VAL A 1 85 ? -32.614 5.053 40.872 1.00 78.56 85 VAL A N 1
ATOM 659 C CA . VAL A 1 85 ? -31.715 3.894 40.851 1.00 78.56 85 VAL A CA 1
ATOM 660 C C . VAL A 1 85 ? -30.469 4.171 41.687 1.00 78.56 85 VAL A C 1
ATOM 662 O O . VAL A 1 85 ? -30.077 5.318 41.871 1.00 78.56 85 VAL A O 1
ATOM 665 N N . LYS A 1 86 ? -29.828 3.112 42.190 1.00 81.56 86 LYS A N 1
ATOM 666 C CA . LYS A 1 86 ? -28.485 3.204 42.772 1.00 81.56 86 LYS A CA 1
ATOM 667 C C . LYS A 1 86 ? -27.456 2.872 41.709 1.00 81.56 86 LYS A C 1
ATOM 669 O O . LYS A 1 86 ? -27.420 1.741 41.224 1.00 81.56 86 LYS A O 1
ATOM 674 N N . THR A 1 87 ? -26.620 3.844 41.378 1.00 75.06 87 THR A N 1
ATOM 675 C CA . THR A 1 87 ? -25.580 3.712 40.361 1.00 75.06 87 THR A CA 1
ATOM 676 C C . THR A 1 87 ? -24.211 3.656 41.026 1.00 75.06 87 THR A C 1
ATOM 678 O O . THR A 1 87 ? -23.892 4.463 41.894 1.00 75.06 87 THR A O 1
ATOM 681 N N . CYS A 1 88 ? -23.372 2.711 40.602 1.00 78.56 88 CYS A N 1
ATOM 682 C CA . CYS A 1 88 ? -21.960 2.643 40.966 1.00 78.56 88 CYS A CA 1
ATOM 683 C C . CYS A 1 88 ? -21.127 2.727 39.690 1.00 78.56 88 CYS A C 1
ATOM 685 O O . CYS A 1 88 ? -21.261 1.887 38.800 1.00 78.56 88 CYS A O 1
ATOM 687 N N . LEU A 1 89 ? -20.271 3.742 39.590 1.00 75.88 89 LEU A N 1
ATOM 688 C CA . LEU A 1 89 ? -19.378 3.911 38.448 1.00 75.88 89 LEU A CA 1
ATOM 689 C C . LEU A 1 89 ? -17.999 3.351 38.782 1.00 75.88 89 LEU A C 1
ATOM 691 O O . LEU A 1 89 ? -17.439 3.642 39.836 1.00 75.88 89 LEU A O 1
ATOM 695 N N . VAL A 1 90 ? -17.422 2.575 37.868 1.00 74.31 90 VAL A N 1
ATOM 696 C CA . VAL A 1 90 ? -16.048 2.069 37.967 1.00 74.31 90 VAL A CA 1
ATOM 697 C C . VAL A 1 90 ? -15.265 2.490 36.733 1.00 74.31 90 VAL A C 1
ATOM 699 O O . VAL A 1 90 ? -15.791 2.486 35.624 1.00 74.31 90 VAL A O 1
ATOM 702 N N . ILE A 1 91 ? -13.999 2.864 36.918 1.00 68.19 91 ILE A N 1
ATOM 703 C CA . ILE A 1 91 ? -13.106 3.176 35.801 1.00 68.19 91 ILE A CA 1
ATOM 704 C C . ILE A 1 91 ? -12.396 1.885 35.405 1.00 68.19 91 ILE A C 1
ATOM 706 O O . ILE A 1 91 ? -11.604 1.350 36.181 1.00 68.19 91 ILE A O 1
ATOM 710 N N . ILE A 1 92 ? -12.685 1.388 34.204 1.00 62.94 92 ILE A N 1
ATOM 711 C CA . ILE A 1 92 ? -12.024 0.219 33.622 1.00 62.94 92 ILE A CA 1
ATOM 712 C C . ILE A 1 92 ? -11.137 0.718 32.485 1.00 62.94 92 ILE A C 1
ATOM 714 O O . ILE A 1 92 ? -11.630 1.284 31.512 1.00 62.94 92 ILE A O 1
ATOM 718 N N . ILE A 1 93 ? -9.826 0.515 32.606 1.00 57.81 93 ILE A N 1
ATOM 719 C CA . ILE A 1 93 ? -8.900 0.740 31.495 1.00 57.81 93 ILE A CA 1
ATOM 720 C C . ILE A 1 93 ? -8.957 -0.508 30.625 1.00 57.81 93 ILE A C 1
ATOM 722 O O . ILE A 1 93 ? -8.414 -1.550 30.988 1.00 57.81 93 ILE A O 1
ATOM 726 N N . ILE A 1 94 ? -9.646 -0.405 29.494 1.00 50.03 94 ILE A N 1
ATOM 727 C CA . ILE A 1 94 ? -9.618 -1.433 28.461 1.00 50.03 94 ILE A CA 1
ATOM 728 C C . ILE A 1 94 ? -8.518 -1.020 27.489 1.00 50.03 94 ILE A C 1
ATOM 730 O O . ILE A 1 94 ? -8.677 -0.063 26.735 1.00 50.03 94 ILE A O 1
ATOM 734 N N . SER A 1 95 ? -7.381 -1.712 27.520 1.00 48.22 95 SER A N 1
ATOM 735 C CA . SER A 1 95 ? -6.425 -1.644 26.420 1.00 48.22 95 SER A CA 1
ATOM 736 C C . SER A 1 95 ? -7.027 -2.412 25.247 1.00 48.22 95 SER A C 1
ATOM 738 O O . SER A 1 95 ? -6.986 -3.642 25.217 1.00 48.22 95 SER A O 1
ATOM 740 N N . PHE A 1 96 ? -7.632 -1.694 24.305 1.00 40.88 96 PHE A N 1
ATOM 741 C CA . PHE A 1 96 ? -7.905 -2.245 22.985 1.00 40.88 96 PHE A CA 1
ATOM 742 C C . PHE A 1 96 ? -6.557 -2.309 22.259 1.00 40.88 96 PHE A C 1
ATOM 744 O O . PHE A 1 96 ? -6.129 -1.349 21.625 1.00 40.88 96 PHE A O 1
ATOM 751 N N . GLU A 1 97 ? -5.823 -3.410 22.417 1.00 43.53 97 GLU A N 1
ATOM 752 C CA . GLU A 1 97 ? -4.856 -3.762 21.384 1.00 43.53 97 GLU A CA 1
ATOM 753 C C . GLU A 1 97 ? -5.694 -4.191 20.182 1.00 43.53 97 GLU A C 1
ATOM 755 O O . GLU A 1 97 ? -6.300 -5.266 20.190 1.00 43.53 97 GLU A O 1
ATOM 760 N N . GLU A 1 98 ? -5.769 -3.343 19.155 1.00 40.28 98 GLU A N 1
ATOM 761 C CA . GLU A 1 98 ? -6.126 -3.805 17.818 1.00 40.28 98 GLU A CA 1
ATOM 762 C C . GLU A 1 98 ? -5.067 -4.830 17.406 1.00 40.28 98 GLU A C 1
ATOM 764 O O . GLU A 1 98 ? -4.054 -4.514 16.785 1.00 40.28 98 GLU A O 1
ATOM 769 N N . THR A 1 99 ? -5.263 -6.086 17.799 1.00 38.22 99 THR A N 1
ATOM 770 C CA . THR A 1 99 ? -4.446 -7.201 17.335 1.00 38.22 99 THR A CA 1
ATOM 771 C C . THR A 1 99 ? -4.879 -7.526 15.913 1.00 38.22 99 THR A C 1
ATOM 773 O O . THR A 1 99 ? -5.458 -8.573 15.627 1.00 38.22 99 THR A O 1
ATOM 776 N N . HIS A 1 100 ? -4.590 -6.612 14.983 1.00 50.91 100 HIS A N 1
ATOM 777 C CA . HIS A 1 100 ? -4.474 -6.992 13.587 1.00 50.91 100 HIS A CA 1
ATOM 778 C C . HIS A 1 100 ? -3.393 -8.065 13.553 1.00 50.91 100 HIS A C 1
ATOM 780 O O . HIS A 1 100 ? -2.214 -7.785 13.776 1.00 50.91 100 HIS A O 1
ATOM 786 N N . THR A 1 101 ? -3.805 -9.322 13.385 1.00 54.19 101 THR A N 1
ATOM 787 C CA . THR A 1 101 ? -2.849 -10.416 13.268 1.00 54.19 101 THR A CA 1
ATOM 788 C C . THR A 1 101 ? -1.986 -10.081 12.055 1.00 54.19 101 THR A C 1
ATOM 790 O O . THR A 1 101 ? -2.551 -9.911 10.970 1.00 54.19 101 THR A O 1
ATOM 793 N N . PRO A 1 102 ? -0.659 -9.908 12.204 1.00 63.69 102 PRO A N 1
ATOM 794 C CA . PRO A 1 102 ? 0.177 -9.515 11.084 1.00 63.69 102 PRO A CA 1
ATOM 795 C C . PRO A 1 102 ? 0.003 -10.542 9.974 1.00 63.69 102 PRO A C 1
ATOM 797 O O . PRO A 1 102 ? 0.196 -11.739 10.199 1.00 63.69 102 PRO A O 1
ATOM 800 N N . MET A 1 103 ? -0.407 -10.083 8.792 1.00 75.38 103 MET A N 1
ATOM 801 C CA . MET A 1 103 ? -0.563 -10.971 7.649 1.00 75.38 103 MET A CA 1
ATOM 802 C C . MET A 1 103 ? 0.781 -11.650 7.371 1.00 75.38 103 MET A C 1
ATOM 804 O O . MET A 1 103 ? 1.828 -10.992 7.412 1.00 75.38 103 MET A O 1
ATOM 808 N N . ASP A 1 104 ? 0.766 -12.958 7.102 1.00 82.12 104 ASP A N 1
ATOM 809 C CA . ASP A 1 104 ? 1.992 -13.687 6.788 1.00 82.12 104 ASP A CA 1
ATOM 810 C C . ASP A 1 104 ? 2.651 -13.068 5.550 1.00 82.12 104 ASP A C 1
ATOM 812 O O . ASP A 1 104 ? 2.133 -13.116 4.435 1.00 82.12 104 ASP A O 1
ATOM 816 N N . SER A 1 105 ? 3.809 -12.454 5.771 1.00 83.56 105 SER A N 1
ATOM 817 C CA . SER A 1 105 ? 4.580 -11.782 4.734 1.00 83.56 105 SER A CA 1
ATOM 818 C C . SER A 1 105 ? 5.792 -12.595 4.283 1.00 83.56 105 SER A C 1
ATOM 820 O O . SER A 1 105 ? 6.594 -12.098 3.488 1.00 83.56 105 SER A O 1
ATOM 822 N N . SER A 1 106 ? 5.953 -13.833 4.765 1.00 84.56 106 SER A N 1
ATOM 823 C CA . SER A 1 106 ? 7.103 -14.697 4.470 1.00 84.56 106 SER A CA 1
ATOM 824 C C . SER A 1 106 ? 7.318 -14.895 2.964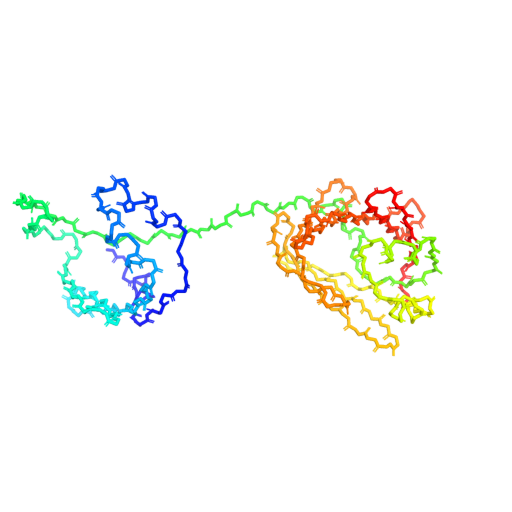 1.00 84.56 106 SER A C 1
ATOM 826 O O . SER A 1 106 ? 8.446 -14.787 2.478 1.00 84.56 106 SER A O 1
ATOM 828 N N . GLY A 1 107 ? 6.239 -15.072 2.198 1.00 85.38 107 GLY A N 1
ATOM 829 C CA . GLY A 1 107 ? 6.304 -15.276 0.750 1.00 85.38 107 GLY A CA 1
ATOM 830 C C . GLY A 1 107 ? 6.638 -14.022 -0.066 1.00 85.38 107 GLY A C 1
ATOM 831 O O . GLY A 1 107 ? 7.099 -14.137 -1.201 1.00 85.38 107 GLY A O 1
ATOM 832 N N . VAL A 1 108 ? 6.479 -12.821 0.498 1.00 91.50 108 VAL A N 1
ATOM 833 C CA . VAL A 1 108 ? 6.730 -11.546 -0.203 1.00 91.50 108 VAL A CA 1
ATOM 834 C C . VAL A 1 108 ? 8.029 -10.861 0.219 1.00 91.50 108 VAL A C 1
ATOM 836 O O . VAL A 1 108 ? 8.381 -9.823 -0.340 1.00 91.50 108 VAL A O 1
ATOM 839 N N . GLN A 1 109 ? 8.800 -11.447 1.144 1.00 90.56 109 GLN A N 1
ATOM 840 C CA . GLN A 1 109 ? 10.078 -10.884 1.610 1.00 90.56 109 GLN A CA 1
ATOM 841 C C . GLN A 1 109 ? 11.047 -10.586 0.458 1.00 90.56 109 GLN A C 1
ATOM 843 O O . GLN A 1 109 ? 11.777 -9.596 0.500 1.00 90.56 109 GLN A O 1
ATOM 848 N N . GLY A 1 110 ? 11.010 -11.402 -0.601 1.00 92.31 110 GLY A N 1
ATOM 849 C CA . GLY A 1 110 ? 11.826 -11.221 -1.800 1.00 92.31 110 GLY A CA 1
ATOM 850 C C . GLY A 1 110 ? 11.594 -9.892 -2.526 1.00 92.31 110 GLY A C 1
ATOM 851 O O . GLY A 1 110 ? 12.502 -9.442 -3.222 1.00 92.31 110 GLY A O 1
ATOM 852 N N . LEU A 1 111 ? 10.440 -9.239 -2.337 1.00 94.38 111 LEU A N 1
ATOM 853 C CA . LEU A 1 111 ? 10.128 -7.929 -2.920 1.00 94.38 111 LEU A CA 1
ATOM 854 C C . LEU A 1 111 ? 10.876 -6.773 -2.243 1.00 94.38 111 LEU A C 1
ATOM 856 O O . LEU A 1 111 ? 10.976 -5.706 -2.847 1.00 94.38 111 LEU A O 1
ATOM 860 N N . LYS A 1 112 ? 11.417 -6.957 -1.031 1.00 95.12 112 LYS A N 1
ATOM 861 C CA . LYS A 1 112 ? 12.184 -5.907 -0.347 1.00 95.12 112 LYS A CA 1
ATOM 862 C C . LYS A 1 112 ? 13.465 -5.552 -1.110 1.00 95.12 112 LYS A C 1
ATOM 864 O O . LYS A 1 112 ? 14.073 -6.392 -1.785 1.00 95.12 112 LYS A O 1
ATOM 869 N N . GLY A 1 113 ? 13.869 -4.291 -0.978 1.00 95.00 113 GLY A N 1
ATOM 870 C CA . GLY A 1 113 ? 15.030 -3.706 -1.642 1.00 95.00 113 GLY A CA 1
ATOM 871 C C . GLY A 1 113 ? 14.666 -2.785 -2.804 1.00 95.00 113 GLY A C 1
ATOM 872 O O . GLY A 1 113 ? 13.518 -2.359 -2.955 1.00 95.00 113 GLY A O 1
ATOM 873 N N . SER A 1 114 ? 15.678 -2.469 -3.606 1.00 97.19 114 SER A N 1
ATOM 874 C CA . SER A 1 114 ? 15.589 -1.513 -4.708 1.00 97.19 114 SER A CA 1
ATOM 875 C C . SER A 1 114 ? 15.503 -2.224 -6.059 1.00 97.19 114 SER A C 1
ATOM 877 O O . SER A 1 114 ? 16.167 -3.238 -6.285 1.00 97.19 114 SER A O 1
ATOM 879 N N . TRP A 1 115 ? 14.698 -1.675 -6.962 1.00 97.56 115 TRP A N 1
ATOM 880 C CA . TRP A 1 115 ? 14.341 -2.258 -8.249 1.00 97.56 115 TRP A CA 1
ATOM 881 C C . TRP A 1 115 ? 14.392 -1.199 -9.351 1.00 97.56 115 TRP A C 1
ATOM 883 O O . TRP A 1 115 ? 13.694 -0.189 -9.275 1.00 97.56 115 TRP A O 1
ATOM 893 N N . ASP A 1 116 ? 15.178 -1.439 -10.395 1.00 95.88 116 ASP A N 1
ATOM 894 C CA . ASP A 1 116 ? 15.279 -0.573 -11.569 1.00 95.88 116 ASP A CA 1
ATOM 895 C C . ASP A 1 116 ? 14.350 -1.051 -12.682 1.00 95.88 116 ASP A C 1
ATOM 897 O O . ASP A 1 116 ? 14.332 -2.234 -13.033 1.00 95.88 116 ASP A O 1
ATOM 901 N N . TYR A 1 117 ? 13.582 -0.120 -13.252 1.00 94.94 117 TYR A N 1
ATOM 902 C CA . TYR A 1 117 ? 12.695 -0.407 -14.376 1.00 94.94 117 TYR A CA 1
ATOM 903 C C . TYR A 1 117 ? 13.463 -0.954 -15.584 1.00 94.94 117 TYR A C 1
ATOM 905 O O . TYR A 1 117 ? 14.461 -0.373 -16.017 1.00 94.94 117 TYR A O 1
ATOM 913 N N . VAL A 1 118 ? 12.948 -2.042 -16.157 1.00 93.69 118 VAL A N 1
ATOM 914 C CA . VAL A 1 118 ? 13.502 -2.693 -17.348 1.00 93.69 118 VAL A CA 1
ATOM 915 C C . VAL A 1 118 ? 12.596 -2.444 -18.542 1.00 93.69 118 VAL A C 1
ATOM 917 O O . VAL A 1 118 ? 13.026 -1.822 -19.512 1.00 93.69 118 VAL A O 1
ATOM 920 N N . ASP A 1 119 ? 11.350 -2.906 -18.457 1.00 93.50 119 ASP A N 1
ATOM 921 C CA . ASP A 1 119 ? 10.420 -2.889 -19.583 1.00 93.50 119 ASP A CA 1
ATOM 922 C C . ASP A 1 119 ? 8.954 -2.880 -19.128 1.00 93.50 119 ASP A C 1
ATOM 924 O O . ASP A 1 119 ? 8.649 -3.061 -17.942 1.00 93.50 119 ASP A O 1
ATOM 928 N N . GLY A 1 120 ? 8.032 -2.663 -20.064 1.00 93.19 120 GLY A N 1
ATOM 929 C CA . GLY A 1 120 ? 6.606 -2.637 -19.790 1.00 93.19 120 GLY A CA 1
ATOM 930 C C . GLY A 1 120 ? 5.733 -2.757 -21.034 1.00 93.19 120 GLY A C 1
ATOM 931 O O . GLY A 1 120 ? 6.009 -2.190 -22.085 1.00 93.19 120 GLY A O 1
ATOM 932 N N . GLU A 1 121 ? 4.613 -3.451 -20.871 1.00 95.50 121 GLU A N 1
ATOM 933 C CA . GLU A 1 121 ? 3.623 -3.717 -21.908 1.00 95.50 121 GLU A CA 1
ATOM 934 C C . GLU A 1 121 ? 2.301 -3.027 -21.564 1.00 95.50 121 GLU A C 1
ATOM 936 O O . GLU A 1 121 ? 1.825 -3.093 -20.429 1.00 95.50 121 GLU A O 1
ATOM 941 N N . ASN A 1 122 ? 1.683 -2.395 -22.566 1.00 95.19 122 ASN A N 1
ATOM 942 C CA . ASN A 1 122 ? 0.320 -1.848 -22.517 1.00 95.19 122 ASN A CA 1
ATOM 943 C C . ASN A 1 122 ? 0.032 -0.833 -21.383 1.00 95.19 122 ASN A C 1
ATOM 945 O O . ASN A 1 122 ? -1.119 -0.584 -21.024 1.00 95.19 122 ASN A O 1
ATOM 949 N N . PHE A 1 123 ? 1.074 -0.219 -20.812 1.00 92.75 123 PHE A N 1
ATOM 950 C CA . PHE A 1 123 ? 0.940 0.678 -19.659 1.00 92.75 123 PHE A CA 1
ATOM 951 C C . PHE A 1 123 ? 0.131 1.951 -19.966 1.00 92.75 123 PHE A C 1
ATOM 953 O O . PHE A 1 123 ? -0.593 2.434 -19.100 1.00 92.75 123 PHE A O 1
ATOM 960 N N . ASP A 1 124 ? 0.204 2.476 -21.195 1.00 92.56 124 ASP A N 1
ATOM 961 C CA . ASP A 1 124 ? -0.586 3.643 -21.624 1.00 92.56 124 ASP A CA 1
ATOM 962 C C . ASP A 1 124 ? -2.091 3.356 -21.633 1.00 92.56 124 ASP A C 1
ATOM 964 O O . ASP A 1 124 ? -2.865 4.142 -21.086 1.00 92.56 124 ASP A O 1
ATOM 968 N N . GLU A 1 125 ? -2.511 2.209 -22.175 1.00 95.44 125 GLU A N 1
ATOM 969 C CA . GLU A 1 125 ? -3.926 1.823 -22.167 1.00 95.44 125 GLU A CA 1
ATOM 970 C C . GLU A 1 125 ? -4.418 1.549 -20.748 1.00 95.44 125 GLU A C 1
ATOM 972 O O . GLU A 1 125 ? -5.517 1.970 -20.405 1.00 95.44 125 GLU A O 1
ATOM 977 N N . TYR A 1 126 ? -3.600 0.938 -19.883 1.00 95.19 126 TYR A N 1
ATOM 978 C CA . TYR A 1 126 ? -3.955 0.792 -18.468 1.00 95.19 126 TYR A CA 1
ATOM 979 C C . TYR A 1 126 ? -4.126 2.151 -17.773 1.00 95.19 126 TYR A C 1
ATOM 981 O O . TYR A 1 126 ? -5.123 2.373 -17.089 1.00 95.19 126 TYR A O 1
ATOM 989 N N . MET A 1 127 ? -3.197 3.092 -17.977 1.00 91.88 127 MET A N 1
ATOM 990 C CA . MET A 1 127 ? -3.314 4.445 -17.427 1.00 91.88 127 MET A CA 1
ATOM 991 C C . MET A 1 127 ? -4.574 5.155 -17.937 1.00 91.88 127 MET A C 1
ATOM 993 O O . MET A 1 127 ? -5.274 5.814 -17.173 1.00 91.88 127 MET A O 1
ATOM 997 N N . LYS A 1 128 ? -4.884 5.018 -19.228 1.00 92.75 128 LYS A N 1
ATOM 998 C CA . LYS A 1 128 ? -6.100 5.569 -19.829 1.00 92.75 128 LYS A CA 1
ATOM 999 C C . LYS A 1 128 ? -7.353 4.944 -19.223 1.00 92.75 128 LYS A C 1
ATOM 1001 O O . LYS A 1 128 ? -8.279 5.681 -18.898 1.00 92.75 128 LYS A O 1
ATOM 1006 N N . GLU A 1 129 ? -7.360 3.625 -19.045 1.00 92.75 129 GLU A N 1
ATOM 1007 C CA . GLU A 1 129 ? -8.468 2.887 -18.446 1.00 92.75 129 GLU A CA 1
ATOM 1008 C C . GLU A 1 129 ? -8.759 3.415 -17.044 1.00 92.75 129 GLU A C 1
ATOM 1010 O O . GLU A 1 129 ? -9.879 3.831 -16.775 1.00 92.75 129 GLU A O 1
ATOM 1015 N N . ILE A 1 130 ? -7.762 3.527 -16.167 1.00 90.62 130 ILE A N 1
ATOM 1016 C CA . ILE A 1 130 ? -7.972 4.042 -14.801 1.00 90.62 130 ILE A CA 1
ATOM 1017 C C . ILE A 1 130 ? -8.214 5.566 -14.735 1.00 90.62 130 ILE A C 1
ATOM 1019 O O . ILE A 1 130 ? -8.329 6.116 -13.643 1.00 90.62 130 ILE A O 1
ATOM 1023 N N . GLY A 1 131 ? -8.304 6.254 -15.879 1.00 87.38 131 GLY A N 1
ATOM 1024 C CA . GLY A 1 131 ? -8.687 7.665 -15.962 1.00 87.38 131 GLY A CA 1
ATOM 1025 C C . GLY A 1 131 ? -7.533 8.671 -15.918 1.00 87.38 131 GLY A C 1
ATOM 1026 O O . GLY A 1 131 ? -7.790 9.868 -15.798 1.00 87.38 131 GLY A O 1
ATOM 1027 N N . VAL A 1 132 ? -6.273 8.240 -16.050 1.00 87.62 132 VAL A N 1
ATOM 1028 C CA . VAL A 1 132 ? -5.120 9.157 -16.108 1.00 87.62 132 VAL A CA 1
ATOM 1029 C C . VAL A 1 132 ? -5.207 10.012 -17.373 1.00 87.62 132 VAL A C 1
ATOM 1031 O O . VAL A 1 132 ? -5.312 9.488 -18.486 1.00 87.62 132 VAL A O 1
ATOM 1034 N N . GLY A 1 133 ? -5.107 11.334 -17.226 1.00 86.94 133 GLY A N 1
ATOM 1035 C CA . GLY A 1 133 ? -5.169 12.287 -18.338 1.00 86.94 133 GLY A CA 1
ATOM 1036 C C . GLY A 1 133 ? -4.036 12.125 -19.363 1.00 86.94 133 GLY A C 1
ATOM 1037 O O . GLY A 1 133 ? -2.906 11.782 -19.018 1.00 86.94 133 GLY A O 1
ATOM 1038 N N . TRP A 1 134 ? -4.324 12.417 -20.637 1.00 86.38 134 TRP A N 1
ATOM 1039 C CA . TRP A 1 134 ? -3.412 12.187 -21.773 1.00 86.38 134 TRP A CA 1
ATOM 1040 C C . TRP A 1 134 ? -2.006 12.774 -21.580 1.00 86.38 134 TRP A C 1
ATOM 1042 O O . TRP A 1 134 ? -1.024 12.095 -21.871 1.00 86.38 134 TRP A O 1
ATOM 1052 N N . ALA A 1 135 ? -1.900 13.991 -21.034 1.00 85.81 135 ALA A N 1
ATOM 1053 C CA . ALA A 1 135 ? -0.615 14.652 -20.808 1.00 85.81 135 ALA A CA 1
ATOM 1054 C C . ALA A 1 135 ? 0.298 13.841 -19.870 1.00 85.81 135 ALA A C 1
ATOM 1056 O O . ALA A 1 135 ? 1.434 13.540 -20.229 1.00 85.81 135 ALA A O 1
ATOM 1057 N N . LEU A 1 136 ? -0.224 13.403 -18.716 1.00 84.69 136 LEU A N 1
ATOM 1058 C CA . LEU A 1 136 ? 0.527 12.582 -17.760 1.00 84.69 136 LEU A CA 1
ATOM 1059 C C . LEU A 1 136 ? 0.927 11.234 -18.360 1.00 84.69 136 LEU A C 1
ATOM 1061 O O . LEU A 1 136 ? 2.029 10.754 -18.099 1.00 84.69 136 LEU A O 1
ATOM 1065 N N . ARG A 1 137 ? 0.076 10.645 -19.208 1.00 89.56 137 ARG A N 1
ATOM 1066 C CA . ARG A 1 137 ? 0.406 9.391 -19.893 1.00 89.56 137 ARG A CA 1
ATOM 1067 C C . ARG A 1 137 ? 1.571 9.548 -20.866 1.00 89.56 137 ARG A C 1
ATOM 1069 O O . ARG A 1 137 ? 2.459 8.699 -20.883 1.00 89.56 137 ARG A O 1
ATOM 1076 N N . MET A 1 138 ? 1.603 10.637 -21.639 1.00 86.94 138 MET A N 1
ATOM 1077 C CA . MET A 1 138 ? 2.723 10.920 -22.546 1.00 86.94 138 MET A CA 1
ATOM 1078 C C . MET A 1 138 ? 4.025 11.135 -21.778 1.00 86.94 138 MET A C 1
ATOM 1080 O O . MET A 1 138 ? 5.056 10.591 -22.168 1.00 86.94 138 MET A O 1
ATOM 1084 N N . THR A 1 139 ? 3.975 11.849 -20.651 1.00 83.50 139 THR A N 1
ATOM 1085 C CA . THR A 1 139 ? 5.140 12.011 -19.776 1.00 83.50 139 THR A CA 1
ATOM 1086 C C . THR A 1 139 ? 5.595 10.666 -19.205 1.00 83.50 139 THR A C 1
ATOM 1088 O O . THR A 1 139 ? 6.783 10.359 -19.246 1.00 83.50 139 THR A O 1
ATOM 1091 N N . ALA A 1 140 ? 4.668 9.825 -18.738 1.00 83.56 140 ALA A N 1
ATOM 1092 C CA . ALA A 1 140 ? 4.976 8.550 -18.093 1.00 83.56 140 ALA A CA 1
ATOM 1093 C C . ALA A 1 140 ? 5.627 7.507 -19.020 1.00 83.56 140 ALA A C 1
ATOM 1095 O O . ALA A 1 140 ? 6.370 6.659 -18.525 1.00 83.56 140 ALA A O 1
ATOM 1096 N N . LYS A 1 141 ? 5.412 7.578 -20.344 1.00 80.12 141 LYS A N 1
ATOM 1097 C CA . LYS A 1 141 ? 6.041 6.667 -21.326 1.00 80.12 141 LYS A CA 1
ATOM 1098 C C . LYS A 1 141 ? 7.570 6.713 -21.305 1.00 80.12 141 LYS A C 1
ATOM 1100 O O . LYS A 1 141 ? 8.210 5.694 -21.537 1.00 80.12 141 LYS A O 1
ATOM 1105 N N . GLY A 1 142 ? 8.151 7.882 -21.034 1.00 78.81 142 GLY A N 1
ATOM 1106 C CA . GLY A 1 142 ? 9.605 8.065 -20.994 1.00 78.81 142 GLY A CA 1
ATOM 1107 C C . GLY A 1 142 ? 10.234 7.800 -19.626 1.00 78.81 142 GLY A C 1
ATOM 1108 O O . GLY A 1 142 ? 11.458 7.822 -19.504 1.00 78.81 142 GLY A O 1
ATOM 1109 N N . ILE A 1 143 ? 9.426 7.574 -18.585 1.00 85.19 143 ILE A N 1
ATOM 1110 C CA . ILE A 1 143 ? 9.925 7.490 -17.215 1.00 85.19 143 ILE A CA 1
ATOM 1111 C C . ILE A 1 143 ? 10.386 6.069 -16.902 1.00 85.19 143 ILE A C 1
ATOM 1113 O O . ILE A 1 143 ? 9.613 5.111 -16.965 1.00 85.19 143 ILE A O 1
ATOM 1117 N N . LYS A 1 144 ? 11.639 5.961 -16.460 1.00 89.62 144 LYS A N 1
ATOM 1118 C CA . LYS A 1 144 ? 12.227 4.742 -15.903 1.00 89.62 144 LYS A CA 1
ATOM 1119 C C . LYS A 1 144 ? 12.385 4.919 -14.391 1.00 89.62 144 LYS A C 1
ATOM 1121 O O . LYS A 1 144 ? 13.396 5.471 -13.964 1.00 89.62 144 LYS A O 1
ATOM 1126 N N . PRO A 1 145 ? 11.368 4.567 -13.585 1.00 91.00 145 PRO A N 1
ATOM 1127 C CA . PRO A 1 145 ? 11.445 4.776 -12.152 1.00 91.00 145 PRO A CA 1
ATOM 1128 C C . PRO A 1 145 ? 12.297 3.696 -11.475 1.00 91.00 145 PRO A C 1
ATOM 1130 O O . PRO A 1 145 ? 12.304 2.541 -11.910 1.00 91.00 145 PRO A O 1
ATOM 1133 N N . ARG A 1 146 ? 12.941 4.065 -10.369 1.00 94.12 146 ARG A N 1
ATOM 1134 C CA . ARG A 1 146 ? 13.506 3.144 -9.381 1.00 94.12 146 ARG A CA 1
ATOM 1135 C C . ARG A 1 146 ? 12.498 2.972 -8.247 1.00 94.12 146 ARG A C 1
ATOM 1137 O O . ARG A 1 146 ? 12.007 3.960 -7.704 1.00 94.12 146 ARG A O 1
ATOM 1144 N N . LEU A 1 147 ? 12.158 1.732 -7.915 1.00 95.38 147 LEU A N 1
ATOM 1145 C CA . LEU A 1 147 ? 11.259 1.394 -6.813 1.00 95.38 147 LEU A CA 1
ATOM 1146 C C . LEU A 1 147 ? 12.069 0.882 -5.626 1.00 95.38 147 LEU A C 1
ATOM 1148 O O . LEU A 1 147 ? 12.834 -0.059 -5.780 1.00 95.38 147 LEU A O 1
ATOM 1152 N N . THR A 1 148 ? 11.851 1.440 -4.446 1.00 96.19 148 THR A N 1
ATOM 1153 C CA . THR A 1 148 ? 12.456 0.988 -3.192 1.00 96.19 148 THR A CA 1
ATOM 1154 C C . THR A 1 148 ? 11.346 0.527 -2.260 1.00 96.19 148 THR A C 1
ATOM 1156 O O . THR A 1 148 ? 10.420 1.289 -1.979 1.00 96.19 148 THR A O 1
ATOM 1159 N N . ILE A 1 149 ? 11.424 -0.723 -1.806 1.00 96.56 149 ILE A N 1
ATOM 1160 C CA . ILE A 1 149 ? 10.439 -1.347 -0.918 1.00 96.56 149 ILE A CA 1
ATOM 1161 C C . ILE A 1 149 ? 11.125 -1.704 0.398 1.00 96.56 149 ILE A C 1
ATOM 1163 O O . ILE A 1 149 ? 12.098 -2.463 0.413 1.00 96.56 149 ILE A O 1
ATOM 1167 N N . SER A 1 150 ? 10.595 -1.186 1.500 1.00 94.12 150 SER A N 1
ATOM 1168 C CA . SER A 1 150 ? 11.066 -1.469 2.855 1.00 94.12 150 SER A CA 1
ATOM 1169 C C . SER A 1 150 ? 9.908 -1.828 3.775 1.00 94.12 150 SER A C 1
ATOM 1171 O O . SER A 1 150 ? 8.757 -1.498 3.503 1.00 94.12 150 SER A O 1
ATOM 1173 N N . GLU A 1 151 ? 10.220 -2.495 4.878 1.00 92.44 151 GLU A N 1
ATOM 1174 C CA . GLU A 1 151 ? 9.260 -2.836 5.922 1.00 92.44 151 GLU A CA 1
ATOM 1175 C C . GLU A 1 151 ? 9.924 -2.630 7.282 1.00 92.44 151 GLU A C 1
ATOM 1177 O O . GLU A 1 151 ? 11.106 -2.943 7.451 1.00 92.44 151 GLU A O 1
ATOM 1182 N N . SER A 1 152 ? 9.175 -2.052 8.216 1.00 86.12 152 SER A N 1
ATOM 1183 C CA . SER A 1 152 ? 9.596 -1.856 9.597 1.00 86.12 152 SER A CA 1
ATOM 1184 C C . SER A 1 152 ? 8.390 -1.986 10.520 1.00 86.12 152 SER A C 1
ATOM 1186 O O . SER A 1 152 ? 7.436 -1.215 10.418 1.00 86.12 152 SER A O 1
ATOM 1188 N N . GLY A 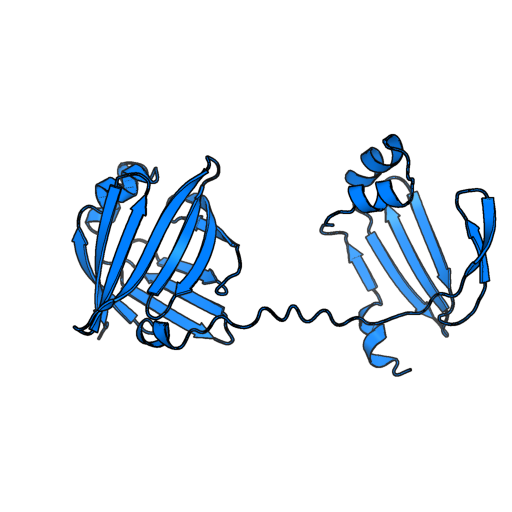1 153 ? 8.430 -2.967 11.422 1.00 81.25 153 GLY A N 1
ATOM 1189 C CA . GLY A 1 153 ? 7.393 -3.150 12.438 1.00 81.25 153 GLY A CA 1
ATOM 1190 C C . GLY A 1 153 ? 6.010 -3.443 11.852 1.00 81.25 153 GLY A C 1
ATOM 1191 O O . GLY A 1 153 ? 5.018 -2.947 12.374 1.00 81.25 153 GLY A O 1
ATOM 1192 N N . GLY A 1 154 ? 5.933 -4.189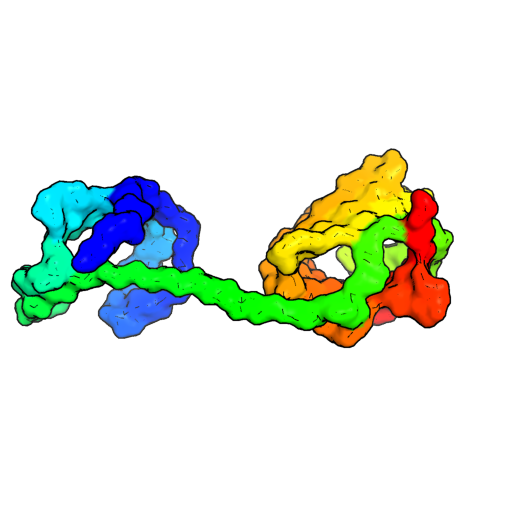 10.744 1.00 83.25 154 GLY A N 1
ATOM 1193 C CA . GLY A 1 154 ? 4.674 -4.525 10.069 1.00 83.25 154 GLY A CA 1
ATOM 1194 C C . GLY A 1 154 ? 4.146 -3.441 9.123 1.00 83.25 154 GLY A C 1
ATOM 1195 O O . GLY A 1 154 ? 3.231 -3.707 8.342 1.00 83.25 154 GLY A O 1
ATOM 1196 N N . LYS A 1 155 ? 4.755 -2.251 9.127 1.00 87.56 155 LYS A N 1
ATOM 1197 C CA . LYS A 1 155 ? 4.445 -1.163 8.201 1.00 87.56 155 LYS A CA 1
ATOM 1198 C C . LYS A 1 155 ? 5.369 -1.230 6.991 1.00 87.56 155 LYS A C 1
ATOM 1200 O O . LYS A 1 155 ? 6.594 -1.246 7.122 1.00 87.56 155 LYS A O 1
ATOM 1205 N N . TRP A 1 156 ? 4.778 -1.264 5.806 1.00 92.94 156 TRP A N 1
ATOM 1206 C CA . TRP A 1 156 ? 5.490 -1.318 4.535 1.00 92.94 156 TRP A CA 1
ATOM 1207 C C . TRP A 1 156 ? 5.526 0.062 3.891 1.00 92.94 156 TRP A C 1
ATOM 1209 O O . TRP A 1 156 ? 4.527 0.778 3.879 1.00 92.94 156 TRP A O 1
ATOM 1219 N N . THR A 1 157 ? 6.666 0.405 3.303 1.00 92.44 157 THR A N 1
ATOM 1220 C CA . THR A 1 157 ? 6.885 1.667 2.596 1.00 92.44 157 THR A CA 1
ATOM 1221 C C . THR A 1 157 ? 7.332 1.363 1.176 1.00 92.44 157 THR A C 1
ATOM 1223 O O . THR A 1 157 ? 8.267 0.589 0.953 1.00 92.44 157 THR A O 1
ATOM 1226 N N . VAL A 1 158 ? 6.680 1.998 0.204 1.00 94.31 158 VAL A N 1
ATOM 1227 C CA . VAL A 1 158 ? 7.075 1.953 -1.204 1.00 94.31 158 VAL A CA 1
ATOM 1228 C C . VAL A 1 158 ? 7.422 3.356 -1.649 1.00 94.31 158 VAL A C 1
ATOM 1230 O O . VAL A 1 158 ? 6.597 4.264 -1.593 1.00 94.31 158 VAL A O 1
ATOM 1233 N N . ARG A 1 159 ? 8.643 3.517 -2.145 1.00 93.38 159 ARG A N 1
ATOM 1234 C CA . ARG A 1 159 ? 9.142 4.758 -2.724 1.00 93.38 159 ARG A CA 1
ATOM 1235 C C . ARG A 1 159 ? 9.422 4.541 -4.205 1.00 93.38 159 ARG A C 1
ATOM 1237 O O . ARG A 1 159 ? 10.187 3.660 -4.571 1.00 93.38 159 ARG A O 1
ATOM 1244 N N . SER A 1 160 ? 8.798 5.340 -5.058 1.00 91.19 160 SER A N 1
ATOM 1245 C CA . SER A 1 160 ? 9.006 5.360 -6.503 1.00 91.19 160 SER A CA 1
ATOM 1246 C C . SER A 1 160 ? 9.707 6.651 -6.893 1.00 91.19 160 SER A C 1
ATOM 1248 O O . SER A 1 160 ? 9.111 7.724 -6.831 1.00 91.19 160 SER A O 1
ATOM 1250 N N . GLU A 1 161 ? 10.953 6.546 -7.333 1.00 91.38 161 GLU A N 1
ATOM 1251 C CA . GLU A 1 161 ? 11.806 7.673 -7.704 1.00 91.38 161 GLU A CA 1
ATOM 1252 C C . GLU A 1 161 ? 11.958 7.735 -9.215 1.00 91.38 161 GLU A C 1
ATOM 1254 O O . GLU A 1 161 ? 12.231 6.734 -9.871 1.00 91.38 161 GLU A O 1
ATOM 1259 N N . SER A 1 162 ? 11.794 8.919 -9.787 1.00 85.38 162 SER A N 1
ATOM 1260 C CA . SER A 1 162 ? 12.046 9.172 -11.200 1.00 85.38 162 SER A CA 1
ATOM 1261 C C . SER A 1 162 ? 12.723 10.522 -11.382 1.00 85.38 162 SER A C 1
ATOM 1263 O O . SER A 1 162 ? 12.712 11.342 -10.470 1.00 85.38 162 SER A O 1
ATOM 1265 N N . ALA A 1 163 ? 13.239 10.795 -12.583 1.00 78.69 163 ALA A N 1
ATOM 1266 C CA . ALA A 1 163 ? 13.831 12.094 -12.913 1.00 78.69 163 ALA A CA 1
ATOM 1267 C C . ALA A 1 163 ? 12.860 13.286 -12.755 1.00 78.69 163 ALA A C 1
ATOM 1269 O O . ALA A 1 163 ? 13.300 14.430 -12.745 1.00 78.69 163 ALA A O 1
ATOM 1270 N N . ILE A 1 164 ? 11.550 13.027 -12.663 1.00 76.00 164 ILE A N 1
ATOM 1271 C CA . ILE A 1 164 ? 10.503 14.057 -12.638 1.00 76.00 164 ILE A CA 1
ATOM 1272 C C . ILE A 1 164 ? 9.883 14.192 -11.245 1.00 76.00 164 ILE A C 1
ATOM 1274 O O . ILE A 1 164 ? 9.663 15.302 -10.769 1.00 76.00 164 ILE A O 1
ATOM 1278 N N . LYS A 1 165 ? 9.558 13.071 -10.595 1.00 77.75 165 LYS A N 1
ATOM 1279 C CA . LYS A 1 165 ? 8.850 13.063 -9.311 1.00 77.75 165 LYS A CA 1
ATOM 1280 C C . LYS A 1 165 ? 9.237 11.844 -8.486 1.00 77.75 165 LYS A C 1
ATOM 1282 O O . LYS A 1 165 ? 9.379 10.743 -9.026 1.00 77.75 165 LYS A O 1
ATOM 1287 N N . THR A 1 166 ? 9.319 12.050 -7.178 1.00 84.31 166 THR A N 1
ATOM 1288 C CA . THR A 1 166 ? 9.366 10.981 -6.182 1.00 84.31 166 THR A CA 1
ATOM 1289 C C . THR A 1 166 ? 8.004 10.873 -5.513 1.00 84.31 166 THR A C 1
ATOM 1291 O O . THR A 1 166 ? 7.435 11.881 -5.095 1.00 84.31 166 THR A O 1
ATOM 1294 N N . VAL A 1 167 ? 7.467 9.659 -5.444 1.00 86.19 167 VAL A N 1
ATOM 1295 C CA . VAL A 1 167 ? 6.203 9.347 -4.768 1.00 86.19 167 VAL A CA 1
ATOM 1296 C C . VAL A 1 167 ? 6.479 8.279 -3.725 1.00 86.19 167 VAL A C 1
ATOM 1298 O O . VAL A 1 167 ? 7.106 7.272 -4.043 1.00 86.19 167 VAL A O 1
ATOM 1301 N N . THR A 1 168 ? 5.998 8.486 -2.505 1.00 87.69 168 THR A N 1
ATOM 1302 C CA . THR A 1 168 ? 6.113 7.519 -1.412 1.00 87.69 168 THR A CA 1
ATOM 1303 C C . THR A 1 168 ? 4.732 7.271 -0.834 1.00 87.69 168 THR A C 1
ATOM 1305 O O . THR A 1 168 ? 3.983 8.225 -0.638 1.00 87.69 168 THR A O 1
ATOM 1308 N N . TYR A 1 169 ? 4.410 6.014 -0.554 1.00 87.25 169 TYR A N 1
ATOM 1309 C CA . TYR A 1 169 ? 3.235 5.648 0.229 1.00 87.25 169 TYR A CA 1
ATOM 1310 C C . TYR A 1 169 ? 3.590 4.553 1.229 1.00 87.25 169 TYR A C 1
ATOM 1312 O O . TYR A 1 169 ? 4.552 3.799 1.044 1.00 87.25 169 TYR A O 1
ATOM 1320 N N . GLU A 1 170 ? 2.806 4.492 2.296 1.00 91.12 170 GLU A N 1
ATOM 1321 C CA . GLU A 1 170 ? 2.978 3.549 3.389 1.00 91.12 170 GLU A CA 1
ATOM 1322 C C . GLU A 1 170 ? 1.658 2.848 3.667 1.00 91.12 170 GLU A C 1
ATOM 1324 O O . GLU A 1 170 ? 0.598 3.452 3.518 1.00 91.12 170 GLU A O 1
ATOM 1329 N N . PHE A 1 171 ? 1.719 1.585 4.070 1.00 89.56 171 PHE A N 1
ATOM 1330 C CA . PHE A 1 171 ? 0.526 0.800 4.359 1.00 89.56 171 PHE A CA 1
ATOM 1331 C C . PHE A 1 171 ? 0.833 -0.328 5.343 1.00 89.56 171 PHE A C 1
ATOM 1333 O O . PHE A 1 171 ? 1.983 -0.746 5.512 1.00 89.56 171 PHE A O 1
ATOM 1340 N N . THR A 1 172 ? -0.230 -0.857 5.937 1.00 88.50 172 THR A N 1
ATOM 1341 C CA . THR A 1 172 ? -0.206 -2.099 6.709 1.00 88.50 172 THR A CA 1
ATOM 1342 C C . THR A 1 172 ? -1.022 -3.143 5.944 1.00 88.50 172 THR A C 1
ATOM 1344 O O . THR A 1 172 ? -2.145 -2.839 5.537 1.00 88.50 172 THR A O 1
ATOM 1347 N N . PRO A 1 173 ? -0.489 -4.352 5.691 1.00 90.00 173 PRO A N 1
ATOM 1348 C CA . PRO A 1 173 ? -1.219 -5.387 4.965 1.00 90.00 173 PRO A CA 1
ATOM 1349 C C . PRO A 1 173 ? -2.563 -5.716 5.629 1.00 90.00 173 PRO A C 1
ATOM 1351 O O . PRO A 1 173 ? -2.636 -5.814 6.851 1.00 90.00 173 PRO A O 1
ATOM 1354 N N . GLY A 1 174 ? -3.613 -5.894 4.828 1.00 85.31 174 GLY A N 1
ATOM 1355 C CA . GLY A 1 174 ? -4.975 -6.181 5.290 1.00 85.31 174 GLY A CA 1
ATOM 1356 C C . GLY A 1 174 ? -5.795 -4.958 5.712 1.00 85.31 174 GLY A C 1
ATOM 1357 O O . GLY A 1 174 ? -7.014 -5.066 5.813 1.00 85.31 174 GLY A O 1
ATOM 1358 N N . ILE A 1 175 ? -5.166 -3.792 5.890 1.00 84.25 175 ILE A N 1
ATOM 1359 C CA . ILE A 1 175 ? -5.836 -2.569 6.345 1.00 84.25 175 ILE A CA 1
ATOM 1360 C C . ILE A 1 175 ? -6.149 -1.667 5.146 1.00 84.25 175 ILE A C 1
ATOM 1362 O O . ILE A 1 175 ? -5.284 -1.404 4.305 1.00 84.25 175 ILE A O 1
ATOM 1366 N N . GLU A 1 176 ? -7.399 -1.210 5.048 1.00 88.06 176 GLU A N 1
ATOM 1367 C CA . GLU A 1 176 ? -7.802 -0.206 4.059 1.00 88.06 176 GLU A CA 1
ATOM 1368 C C . GLU A 1 176 ? -7.238 1.172 4.431 1.00 88.06 176 GLU A C 1
ATOM 1370 O O . GLU A 1 176 ? -7.241 1.563 5.597 1.00 88.06 176 GLU A O 1
ATOM 1375 N N . PHE A 1 177 ? -6.770 1.922 3.436 1.00 84.44 177 PHE A N 1
ATOM 1376 C CA . PHE A 1 177 ? -6.304 3.293 3.604 1.00 84.44 177 PHE A CA 1
ATOM 1377 C C . PHE A 1 177 ? -6.710 4.166 2.413 1.00 84.44 177 PHE A C 1
ATOM 1379 O O . PHE A 1 177 ? -6.903 3.679 1.294 1.00 84.44 177 PHE A O 1
ATOM 1386 N N . ASP A 1 178 ? -6.820 5.471 2.653 1.00 88.25 178 ASP A N 1
ATOM 1387 C CA . ASP A 1 178 ? -7.040 6.447 1.590 1.00 88.25 178 ASP A CA 1
ATOM 1388 C C . ASP A 1 178 ? -5.710 6.746 0.875 1.00 88.25 178 ASP A C 1
ATOM 1390 O O . ASP A 1 178 ? -4.699 7.085 1.495 1.00 88.25 178 ASP A O 1
ATOM 1394 N N . GLU A 1 179 ? -5.698 6.605 -0.449 1.00 85.19 179 GLU A N 1
ATOM 1395 C CA . GLU A 1 179 ? -4.526 6.805 -1.298 1.00 85.19 179 GLU A CA 1
ATOM 1396 C C . GLU A 1 179 ? -4.788 7.930 -2.303 1.00 85.19 179 GLU A C 1
ATOM 1398 O O . GLU A 1 179 ? -5.744 7.895 -3.082 1.00 85.19 179 GLU A O 1
ATOM 1403 N N . THR A 1 180 ? -3.892 8.917 -2.342 1.00 84.31 180 THR A N 1
ATOM 1404 C CA . THR A 1 180 ? -3.847 9.896 -3.433 1.00 84.31 180 THR A CA 1
ATOM 1405 C C . THR A 1 180 ? -2.881 9.410 -4.507 1.00 84.31 180 THR A C 1
ATOM 1407 O O . THR A 1 180 ? -1.662 9.400 -4.315 1.00 84.31 180 THR A O 1
ATOM 1410 N N . THR A 1 181 ? -3.408 9.024 -5.668 1.00 78.38 181 THR A N 1
ATOM 1411 C CA . THR A 1 181 ? -2.584 8.552 -6.784 1.00 78.38 181 THR A CA 1
ATOM 1412 C C . THR A 1 181 ? -1.721 9.691 -7.355 1.00 78.38 181 THR A C 1
ATOM 1414 O O . THR A 1 181 ? -2.040 10.871 -7.186 1.00 78.38 181 THR A O 1
ATOM 1417 N N . PRO A 1 182 ? -0.626 9.399 -8.088 1.00 72.19 182 PRO A N 1
ATOM 1418 C CA . PRO A 1 182 ? 0.261 10.437 -8.626 1.00 72.19 182 PRO A CA 1
ATOM 1419 C C . PRO A 1 182 ? -0.421 11.469 -9.533 1.00 72.19 182 PRO A C 1
ATOM 1421 O O . PRO A 1 182 ? 0.090 12.583 -9.664 1.00 72.19 182 PRO A O 1
ATOM 1424 N N . ASP A 1 183 ? -1.541 11.087 -10.151 1.00 72.69 183 ASP A N 1
ATOM 1425 C CA . ASP A 1 183 ? -2.397 11.920 -10.994 1.00 72.69 183 ASP A CA 1
ATOM 1426 C C . ASP A 1 183 ? -3.518 12.648 -10.226 1.00 72.69 183 ASP A C 1
ATOM 1428 O O . ASP A 1 183 ? -4.347 13.309 -10.846 1.00 72.69 183 ASP A O 1
ATOM 1432 N N . GLY A 1 184 ? -3.518 12.575 -8.891 1.00 77.06 184 GLY A N 1
ATOM 1433 C CA . GLY A 1 184 ? -4.392 13.348 -8.007 1.00 77.06 184 GLY A CA 1
ATOM 1434 C C . GLY A 1 184 ? -5.776 12.744 -7.773 1.00 77.06 184 GLY A C 1
ATOM 1435 O O . GLY A 1 184 ? -6.650 13.443 -7.267 1.00 77.06 184 GLY A O 1
ATOM 1436 N N . ARG A 1 185 ? -6.006 11.477 -8.142 1.00 81.44 185 ARG A N 1
ATOM 1437 C CA . ARG A 1 185 ? -7.258 10.786 -7.808 1.00 81.44 185 ARG A CA 1
ATOM 1438 C C . ARG A 1 185 ? -7.188 10.269 -6.378 1.00 81.44 185 ARG A C 1
ATOM 1440 O O . ARG A 1 185 ? -6.171 9.724 -5.961 1.00 81.44 185 ARG A O 1
ATOM 1447 N N . GLU A 1 186 ? -8.294 10.409 -5.664 1.00 86.88 186 GLU A N 1
ATOM 1448 C CA . GLU A 1 186 ? -8.501 9.782 -4.363 1.00 86.88 186 GLU A CA 1
ATOM 1449 C C . GLU A 1 186 ? -9.135 8.410 -4.581 1.00 86.88 186 GLU A C 1
ATOM 1451 O O . GLU A 1 186 ? -10.160 8.282 -5.265 1.00 86.88 186 GLU A O 1
ATOM 1456 N N . VAL A 1 187 ? -8.488 7.383 -4.043 1.00 89.69 187 VAL A N 1
ATOM 1457 C CA . VAL A 1 187 ? -8.947 5.997 -4.102 1.00 89.69 187 VAL A CA 1
ATOM 1458 C C . VAL A 1 187 ? -8.853 5.373 -2.717 1.00 89.69 187 VAL A C 1
ATOM 1460 O O . VAL A 1 187 ? -8.004 5.753 -1.913 1.00 89.69 187 VAL A O 1
ATOM 1463 N N . LYS A 1 188 ? -9.707 4.387 -2.454 1.00 90.81 188 LYS A N 1
ATOM 1464 C CA . LYS A 1 188 ? -9.567 3.506 -1.295 1.00 90.81 188 LYS A CA 1
ATOM 1465 C C . LYS A 1 188 ? -8.747 2.300 -1.696 1.00 90.81 188 LYS A C 1
ATOM 1467 O O . LYS A 1 188 ? -9.077 1.638 -2.685 1.00 90.81 188 LYS A O 1
ATOM 1472 N N . SER A 1 189 ? -7.675 2.047 -0.959 1.00 93.00 189 SER A N 1
ATOM 1473 C CA . SER A 1 189 ? -6.706 1.011 -1.280 1.00 93.00 189 SER A CA 1
ATOM 1474 C C . SER A 1 189 ? -6.576 -0.004 -0.158 1.00 93.00 189 SER A C 1
ATOM 1476 O O . SER A 1 189 ? -6.550 0.337 1.019 1.00 93.00 189 SER A O 1
ATOM 1478 N N . THR A 1 190 ? -6.436 -1.270 -0.537 1.00 91.81 190 THR A N 1
ATOM 1479 C CA . THR A 1 190 ? -6.117 -2.371 0.375 1.00 91.81 190 THR A CA 1
ATOM 1480 C C . THR A 1 190 ? -5.020 -3.212 -0.252 1.00 91.81 190 THR A C 1
ATOM 1482 O O . THR A 1 190 ? -5.078 -3.546 -1.442 1.00 91.81 190 THR A O 1
ATOM 1485 N N . ILE A 1 191 ? -4.015 -3.568 0.543 1.00 95.56 191 ILE A N 1
ATOM 1486 C CA . ILE A 1 191 ? -2.911 -4.416 0.099 1.00 95.56 191 ILE A CA 1
ATOM 1487 C C . ILE A 1 191 ? -2.922 -5.713 0.896 1.00 95.56 191 ILE A C 1
ATOM 1489 O O . ILE A 1 191 ? -2.852 -5.686 2.118 1.00 95.56 191 ILE A O 1
ATOM 1493 N N . ASN A 1 192 ? -2.976 -6.841 0.191 1.00 91.94 192 ASN A N 1
ATOM 1494 C CA . ASN A 1 192 ? -2.973 -8.181 0.770 1.00 91.94 192 ASN A CA 1
ATOM 1495 C C . ASN A 1 192 ? -1.801 -9.009 0.243 1.00 91.94 192 ASN A C 1
ATOM 1497 O O . ASN A 1 192 ? -1.340 -8.810 -0.886 1.00 91.94 192 ASN A O 1
ATOM 1501 N N . PHE A 1 193 ? -1.347 -9.962 1.054 1.00 93.25 193 PHE A N 1
ATOM 1502 C CA . PHE A 1 193 ? -0.340 -10.944 0.670 1.00 93.25 193 PHE A CA 1
ATOM 1503 C C . PHE A 1 193 ? -0.980 -12.321 0.506 1.00 93.25 193 PHE A C 1
ATOM 1505 O O . PHE A 1 193 ? -1.638 -12.827 1.409 1.00 93.25 193 PHE A O 1
ATOM 1512 N N . GLU A 1 194 ? -0.772 -12.926 -0.662 1.00 90.62 194 GLU A N 1
ATOM 1513 C CA . GLU A 1 194 ? -1.248 -14.268 -0.996 1.00 90.62 194 GLU A CA 1
ATOM 1514 C C . GLU A 1 194 ? -0.075 -15.094 -1.534 1.00 90.62 194 GLU A C 1
ATOM 1516 O O . GLU A 1 194 ? 0.328 -14.973 -2.697 1.00 90.62 194 GLU A O 1
ATOM 1521 N N . GLY A 1 195 ? 0.521 -15.917 -0.669 1.00 90.88 195 GLY A N 1
ATOM 1522 C CA . GLY A 1 195 ? 1.740 -16.655 -0.998 1.00 90.88 195 GLY A CA 1
ATOM 1523 C C . GLY A 1 195 ? 2.882 -15.699 -1.354 1.00 90.88 195 GLY A C 1
ATOM 1524 O O . GLY A 1 195 ? 3.294 -14.886 -0.533 1.00 90.88 195 GLY A O 1
ATOM 1525 N N . ASN A 1 196 ? 3.387 -15.776 -2.589 1.00 92.81 196 ASN A N 1
ATOM 1526 C CA . ASN A 1 196 ? 4.454 -14.899 -3.086 1.00 92.81 196 ASN A CA 1
ATOM 1527 C C . ASN A 1 196 ? 3.957 -13.623 -3.787 1.00 92.81 196 ASN A C 1
ATOM 1529 O O . ASN A 1 196 ? 4.750 -12.909 -4.409 1.00 92.81 196 ASN A O 1
ATOM 1533 N N . LYS A 1 197 ? 2.650 -13.346 -3.725 1.00 94.31 197 LYS A N 1
ATOM 1534 C CA . LYS A 1 197 ? 2.024 -12.215 -4.408 1.00 94.31 197 LYS A CA 1
ATOM 1535 C C . LYS A 1 197 ? 1.627 -11.137 -3.420 1.00 94.31 197 LYS A C 1
ATOM 1537 O O . LYS A 1 197 ? 0.936 -11.387 -2.440 1.00 94.31 197 LYS A O 1
ATOM 1542 N N . TRP A 1 198 ? 1.996 -9.914 -3.758 1.00 96.62 198 TRP A N 1
ATOM 1543 C CA . TRP A 1 198 ? 1.434 -8.696 -3.201 1.00 96.62 198 TRP A CA 1
ATOM 1544 C C . TRP A 1 198 ? 0.314 -8.227 -4.114 1.00 96.62 198 TRP A C 1
ATOM 1546 O O . TRP A 1 198 ? 0.559 -7.923 -5.281 1.00 96.62 198 TRP A O 1
ATOM 1556 N N . ILE A 1 199 ? -0.898 -8.124 -3.583 1.00 96.25 199 ILE A N 1
ATOM 1557 C CA . ILE A 1 199 ? -2.097 -7.720 -4.315 1.00 96.25 199 ILE A CA 1
ATOM 1558 C C . ILE A 1 199 ? -2.566 -6.377 -3.769 1.00 96.25 199 ILE A C 1
ATOM 1560 O O . ILE A 1 199 ? -3.080 -6.291 -2.660 1.00 96.25 199 ILE A O 1
ATOM 1564 N N . HIS A 1 200 ? -2.392 -5.326 -4.560 1.00 96.31 200 HIS A N 1
ATOM 1565 C CA . HIS A 1 200 ? -2.876 -3.980 -4.271 1.00 96.31 200 HIS A CA 1
ATOM 1566 C C . HIS A 1 200 ? -4.173 -3.759 -5.036 1.00 96.31 200 HIS A C 1
ATOM 1568 O O . HIS A 1 200 ? -4.180 -3.732 -6.265 1.00 96.31 200 HIS A O 1
ATOM 1574 N N . THR A 1 201 ? -5.277 -3.645 -4.308 1.00 95.00 201 THR A N 1
ATOM 1575 C CA . THR A 1 201 ? -6.585 -3.314 -4.872 1.00 95.00 201 THR A CA 1
ATOM 1576 C C . THR A 1 201 ? -6.900 -1.864 -4.561 1.00 95.00 201 THR A C 1
ATOM 1578 O O . THR A 1 201 ? -6.807 -1.471 -3.404 1.00 95.00 201 THR A O 1
ATOM 1581 N N . SER A 1 202 ? -7.310 -1.104 -5.572 1.00 93.31 202 SER A N 1
ATOM 1582 C CA . SER A 1 202 ? -7.759 0.281 -5.422 1.00 93.31 202 SER A CA 1
ATOM 1583 C C . SER A 1 202 ? -9.145 0.452 -6.029 1.00 93.31 202 SER A C 1
ATOM 1585 O O . SER A 1 202 ? -9.409 -0.058 -7.122 1.00 93.31 202 SER A O 1
ATOM 1587 N N . ILE A 1 203 ? -10.021 1.180 -5.345 1.00 91.88 203 ILE A N 1
ATOM 1588 C CA . ILE A 1 203 ? -11.372 1.508 -5.807 1.00 91.88 203 ILE A CA 1
ATOM 1589 C C . ILE A 1 203 ? -11.516 3.030 -5.818 1.00 91.88 203 ILE A C 1
ATOM 1591 O O . ILE A 1 203 ? -11.292 3.686 -4.801 1.00 91.88 203 ILE A O 1
ATOM 1595 N N . ASP A 1 204 ? -11.854 3.602 -6.974 1.00 89.88 204 ASP A N 1
ATOM 1596 C CA . ASP A 1 204 ? -12.111 5.040 -7.080 1.00 89.88 204 ASP A CA 1
ATOM 1597 C C . ASP A 1 204 ? -13.506 5.423 -6.557 1.00 89.88 204 ASP A C 1
ATOM 1599 O O . ASP A 1 204 ? -14.374 4.580 -6.326 1.00 89.88 204 ASP A O 1
ATOM 1603 N N . LYS A 1 205 ? -13.753 6.728 -6.422 1.00 87.12 205 LYS A N 1
ATOM 1604 C CA . LYS A 1 205 ? -15.052 7.277 -5.993 1.00 87.12 205 LYS A CA 1
ATOM 1605 C C . LYS A 1 205 ? -16.258 6.871 -6.857 1.00 87.12 205 LYS A C 1
ATOM 1607 O O . LYS A 1 205 ? -17.393 7.037 -6.425 1.00 87.12 205 LYS A O 1
ATOM 1612 N N . ASN A 1 206 ? -16.030 6.387 -8.079 1.00 87.12 206 ASN A N 1
ATOM 1613 C CA . ASN A 1 206 ? -17.069 5.924 -8.999 1.00 87.12 206 ASN A CA 1
ATOM 1614 C C . ASN A 1 206 ? -17.231 4.391 -8.959 1.00 87.12 206 ASN A C 1
ATOM 1616 O O . ASN A 1 206 ? -17.968 3.835 -9.772 1.00 87.12 206 ASN A O 1
ATOM 1620 N N . GLY A 1 207 ? -16.530 3.698 -8.054 1.00 87.81 207 GLY A N 1
ATOM 1621 C CA . GLY A 1 207 ? -16.535 2.240 -7.938 1.00 87.81 207 GLY A CA 1
ATOM 1622 C C . GLY A 1 207 ? -15.619 1.526 -8.936 1.00 87.81 207 GLY A C 1
ATOM 1623 O O . GLY A 1 207 ? -15.668 0.299 -9.043 1.00 87.81 207 GLY A O 1
ATOM 1624 N N . LYS A 1 208 ? -14.773 2.249 -9.682 1.00 90.31 208 LYS A N 1
ATOM 1625 C CA . LYS A 1 208 ? -13.840 1.637 -10.628 1.00 90.31 208 LYS A CA 1
ATOM 1626 C C . LYS A 1 208 ? -12.719 0.936 -9.876 1.00 90.31 208 LYS A C 1
ATOM 1628 O O . LYS A 1 208 ? -11.919 1.571 -9.192 1.00 90.31 208 LYS A O 1
ATOM 1633 N N . LYS A 1 209 ? -12.638 -0.380 -10.067 1.00 92.50 209 LYS A N 1
ATOM 1634 C CA . LYS A 1 209 ? -11.610 -1.236 -9.476 1.00 92.50 209 LYS A CA 1
ATOM 1635 C C . LYS A 1 209 ? -10.354 -1.292 -10.347 1.00 92.50 209 LYS A C 1
ATOM 1637 O O . LYS A 1 209 ? -10.430 -1.500 -11.562 1.00 92.50 209 LYS A O 1
ATOM 1642 N N . SER A 1 210 ? -9.201 -1.178 -9.703 1.00 94.94 210 SER A N 1
ATOM 1643 C CA . SER A 1 210 ? -7.896 -1.529 -10.251 1.00 94.94 210 SER A CA 1
ATOM 1644 C C . SER A 1 210 ? -7.208 -2.545 -9.346 1.00 94.94 210 SER A C 1
ATOM 1646 O O . SER A 1 210 ? -7.342 -2.481 -8.124 1.00 94.94 210 SER A O 1
ATOM 1648 N N . VAL A 1 211 ? -6.489 -3.492 -9.941 1.00 96.00 211 VAL A N 1
ATOM 1649 C CA . VAL A 1 211 ? -5.721 -4.512 -9.227 1.00 96.00 211 VAL A CA 1
ATOM 1650 C C . VAL A 1 211 ? -4.295 -4.522 -9.757 1.00 96.00 211 VAL A C 1
ATOM 1652 O O . VAL A 1 211 ? -4.066 -4.691 -10.953 1.00 96.00 211 VAL A O 1
ATOM 1655 N N . VAL A 1 212 ? -3.329 -4.369 -8.857 1.00 96.62 212 VAL A N 1
ATOM 1656 C CA . VAL A 1 212 ? -1.899 -4.425 -9.150 1.00 96.62 212 VAL A CA 1
ATOM 1657 C C . VAL A 1 212 ? -1.278 -5.571 -8.363 1.00 96.62 212 VAL A C 1
ATOM 1659 O O . VAL A 1 212 ? -1.253 -5.558 -7.136 1.00 96.62 212 VAL A O 1
ATOM 1662 N N . ILE A 1 213 ? -0.756 -6.567 -9.073 1.00 96.81 213 ILE A N 1
ATOM 1663 C CA . ILE A 1 213 ? -0.147 -7.766 -8.498 1.00 96.81 213 ILE A CA 1
ATOM 1664 C C . ILE A 1 213 ? 1.361 -7.704 -8.705 1.00 96.81 213 ILE A C 1
ATOM 1666 O O . ILE A 1 213 ? 1.831 -7.674 -9.843 1.00 96.81 213 ILE A O 1
ATOM 1670 N N . ARG A 1 214 ? 2.120 -7.734 -7.611 1.00 97.19 214 ARG A N 1
ATOM 1671 C CA . ARG A 1 214 ? 3.586 -7.753 -7.611 1.00 97.19 214 ARG A CA 1
ATOM 1672 C C . ARG A 1 214 ? 4.086 -9.098 -7.106 1.00 97.19 214 ARG A C 1
ATOM 1674 O O . ARG A 1 214 ? 3.586 -9.606 -6.108 1.00 97.19 214 ARG A O 1
ATOM 1681 N N . HIS A 1 215 ? 5.081 -9.656 -7.776 1.00 95.62 215 HIS A N 1
ATOM 1682 C CA . HIS A 1 215 ? 5.814 -10.833 -7.310 1.00 95.62 215 HIS A CA 1
ATOM 1683 C C . HIS A 1 215 ? 7.226 -10.822 -7.897 1.00 95.62 215 HIS A C 1
ATOM 1685 O O . HIS A 1 215 ? 7.503 -10.083 -8.844 1.00 95.62 215 HIS A O 1
ATOM 1691 N N . VAL A 1 216 ? 8.114 -11.623 -7.317 1.00 95.12 216 VAL A N 1
ATOM 1692 C CA . VAL A 1 216 ? 9.413 -11.934 -7.919 1.00 95.12 216 VAL A CA 1
ATOM 1693 C C . VAL A 1 216 ? 9.249 -13.230 -8.706 1.00 95.12 216 VAL A C 1
ATOM 1695 O O . VAL A 1 216 ? 8.707 -14.197 -8.170 1.00 95.12 216 VAL A O 1
ATOM 1698 N N . ASP A 1 217 ? 9.643 -13.223 -9.976 1.00 91.50 217 ASP A N 1
ATOM 1699 C CA . ASP A 1 217 ? 9.605 -14.409 -10.830 1.00 91.50 217 ASP A CA 1
ATOM 1700 C C . ASP A 1 217 ? 10.810 -15.334 -10.592 1.00 91.50 217 ASP A C 1
ATOM 1702 O O . ASP A 1 217 ? 11.742 -15.013 -9.850 1.00 91.50 217 ASP A O 1
ATOM 1706 N N . ASP A 1 218 ? 10.818 -16.485 -11.264 1.00 89.19 218 ASP A N 1
ATOM 1707 C CA . ASP A 1 218 ? 11.879 -17.493 -11.135 1.00 89.19 218 ASP A CA 1
ATOM 1708 C C . ASP A 1 218 ? 13.258 -16.993 -11.611 1.00 89.19 218 ASP A C 1
ATOM 1710 O O . ASP A 1 218 ? 14.283 -17.608 -11.320 1.00 89.19 218 ASP A O 1
ATOM 1714 N N . LYS A 1 219 ? 13.306 -15.870 -12.341 1.00 88.69 219 LYS A N 1
ATOM 1715 C CA . LYS A 1 219 ? 14.541 -15.222 -12.809 1.00 88.69 219 LYS A CA 1
ATOM 1716 C C . LYS A 1 219 ? 15.040 -14.154 -11.833 1.00 88.69 219 LYS A C 1
ATOM 1718 O O . LYS A 1 219 ? 16.042 -13.496 -12.115 1.00 88.69 219 LYS A O 1
ATOM 1723 N N . GLY A 1 220 ? 14.356 -13.955 -10.706 1.00 91.38 220 GLY A N 1
ATOM 1724 C CA . GLY A 1 220 ? 14.682 -12.920 -9.730 1.00 91.38 220 GLY A CA 1
ATOM 1725 C C . GLY A 1 220 ? 14.286 -11.509 -10.172 1.00 91.38 220 GLY A C 1
ATOM 1726 O O . GLY A 1 220 ? 14.757 -10.538 -9.577 1.00 91.38 220 GLY A O 1
ATOM 1727 N N . GLN A 1 221 ? 13.448 -11.373 -11.204 1.00 94.25 221 GLN A N 1
ATOM 1728 C CA . GLN A 1 221 ? 12.912 -10.091 -11.655 1.00 94.25 221 GLN A CA 1
ATOM 1729 C C . GLN A 1 221 ? 11.597 -9.796 -10.939 1.00 94.25 221 GLN A C 1
ATOM 1731 O O . GLN A 1 221 ? 10.769 -10.680 -10.723 1.00 94.25 221 GLN A O 1
ATOM 1736 N N . GLN A 1 222 ? 11.375 -8.535 -10.581 1.00 96.56 222 GLN A N 1
ATOM 1737 C CA . GLN A 1 222 ? 10.080 -8.114 -10.073 1.00 96.56 222 GLN A CA 1
ATOM 1738 C C . GLN A 1 222 ? 9.137 -7.888 -11.254 1.00 96.56 222 GLN A C 1
ATOM 1740 O O . GLN A 1 222 ? 9.379 -7.047 -12.123 1.00 96.56 222 GLN A O 1
ATOM 1745 N N . MET A 1 223 ? 8.030 -8.618 -11.235 1.00 96.62 223 MET A N 1
ATOM 1746 C CA . MET A 1 223 ? 6.936 -8.507 -12.185 1.00 96.62 223 MET A CA 1
ATOM 1747 C C . MET A 1 223 ? 5.750 -7.799 -11.542 1.00 96.62 223 MET A C 1
ATOM 1749 O O . MET A 1 223 ? 5.292 -8.180 -10.462 1.00 96.62 223 MET A O 1
ATOM 1753 N N . ILE A 1 224 ? 5.225 -6.790 -12.234 1.00 96.94 224 ILE A N 1
ATOM 1754 C CA . ILE A 1 224 ? 4.023 -6.052 -11.852 1.00 96.94 224 ILE A CA 1
ATOM 1755 C C . ILE A 1 224 ? 2.966 -6.256 -12.932 1.00 96.94 224 ILE A C 1
ATOM 1757 O O . ILE A 1 224 ? 3.092 -5.715 -14.028 1.00 96.94 224 ILE A O 1
ATOM 1761 N N . ASN A 1 225 ? 1.910 -6.997 -12.612 1.00 96.50 225 ASN A N 1
ATOM 1762 C CA . ASN A 1 225 ? 0.722 -7.125 -13.453 1.00 96.50 225 ASN A CA 1
ATOM 1763 C C . ASN A 1 225 ? -0.331 -6.121 -12.986 1.00 96.50 225 ASN A C 1
ATOM 1765 O O . ASN A 1 225 ? -0.584 -6.015 -11.790 1.00 96.50 225 ASN A O 1
ATOM 1769 N N . MET A 1 226 ? -0.940 -5.388 -13.909 1.00 97.38 226 MET A N 1
ATOM 1770 C CA . MET A 1 226 ? -1.954 -4.376 -13.616 1.00 97.38 226 MET A CA 1
ATOM 1771 C C . MET A 1 226 ? -3.208 -4.676 -14.425 1.00 97.38 226 MET A C 1
ATOM 1773 O O . MET A 1 226 ? -3.116 -4.907 -15.631 1.00 97.38 226 MET A O 1
ATOM 1777 N N . GLU A 1 227 ? -4.367 -4.661 -13.775 1.00 95.62 227 GLU A N 1
ATOM 1778 C CA . GLU A 1 227 ? -5.652 -4.970 -14.395 1.00 95.62 227 GLU A CA 1
ATOM 1779 C C . GLU A 1 227 ? -6.724 -3.971 -13.950 1.00 95.62 227 GLU A C 1
ATOM 1781 O O . GLU A 1 227 ? -6.870 -3.680 -12.763 1.00 95.62 227 GLU A O 1
ATOM 1786 N N . SER A 1 228 ? -7.500 -3.457 -14.902 1.00 95.00 228 SER A N 1
ATOM 1787 C CA . SER A 1 228 ? -8.726 -2.700 -14.632 1.00 95.00 228 SER A CA 1
ATOM 1788 C C . SER A 1 228 ? -9.709 -2.936 -15.776 1.00 95.00 228 SER A C 1
ATOM 1790 O O . SER A 1 228 ? -9.338 -2.845 -16.947 1.00 95.00 228 SER A O 1
ATOM 1792 N N . GLY A 1 229 ? -10.951 -3.307 -15.450 1.00 92.62 229 GLY A N 1
ATOM 1793 C CA . GLY A 1 229 ? -11.926 -3.736 -16.456 1.00 92.62 229 GLY A CA 1
ATOM 1794 C C . GLY A 1 229 ? -11.384 -4.885 -17.318 1.00 92.62 229 GLY A C 1
ATOM 1795 O O . GLY A 1 229 ? -10.947 -5.909 -16.798 1.00 92.62 229 GLY A O 1
ATOM 1796 N N . SER A 1 230 ? -11.392 -4.707 -18.641 1.00 93.19 230 SER A N 1
ATOM 1797 C CA . SER A 1 230 ? -10.813 -5.657 -19.603 1.00 93.19 230 SER A CA 1
ATOM 1798 C C . SER A 1 230 ? -9.344 -5.379 -19.951 1.00 93.19 230 SER A C 1
ATOM 1800 O O . SER A 1 230 ? -8.753 -6.124 -20.734 1.00 93.19 230 SER A O 1
ATOM 1802 N N . VAL A 1 231 ? -8.749 -4.303 -19.428 1.00 97.00 231 VAL A N 1
ATOM 1803 C CA . VAL 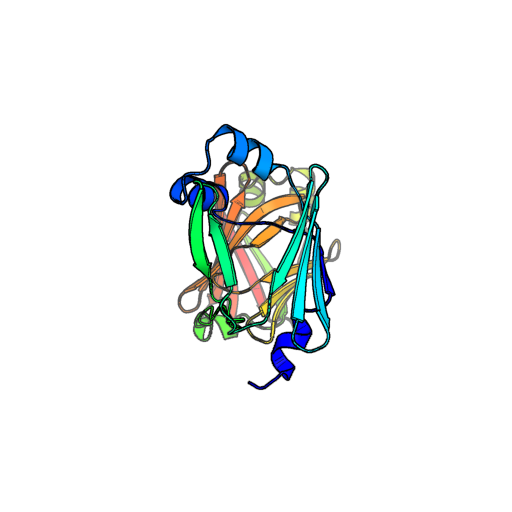A 1 231 ? -7.392 -3.871 -19.783 1.00 97.00 231 VAL A CA 1
ATOM 1804 C C . VAL A 1 231 ? -6.374 -4.492 -18.838 1.00 97.00 231 VAL A C 1
ATOM 1806 O O . VAL A 1 231 ? -6.521 -4.438 -17.618 1.00 97.00 231 VAL A O 1
ATOM 1809 N N . LYS A 1 232 ? -5.307 -5.048 -19.420 1.00 96.94 232 LYS A N 1
ATOM 1810 C CA . LYS A 1 232 ? -4.165 -5.614 -18.698 1.00 96.94 232 LYS A CA 1
ATOM 1811 C C . LYS A 1 232 ? -2.868 -4.972 -19.165 1.00 96.94 232 LYS A C 1
ATOM 1813 O O . LYS A 1 232 ? -2.690 -4.756 -20.362 1.00 96.94 232 LYS A O 1
ATOM 1818 N N . ALA A 1 233 ? -1.963 -4.712 -18.234 1.00 96.88 233 ALA A N 1
ATOM 1819 C CA . ALA A 1 233 ? -0.624 -4.202 -18.493 1.00 96.88 233 ALA A CA 1
ATOM 1820 C C . ALA A 1 233 ? 0.396 -4.911 -17.603 1.00 96.88 233 ALA A C 1
ATOM 1822 O O . ALA A 1 233 ? 0.048 -5.466 -16.559 1.00 96.88 233 ALA A O 1
ATOM 1823 N N . ARG A 1 234 ? 1.664 -4.882 -18.009 1.00 96.50 234 ARG A N 1
ATOM 1824 C CA . ARG A 1 234 ? 2.758 -5.514 -17.263 1.00 96.50 234 ARG A CA 1
ATOM 1825 C C . ARG A 1 234 ? 3.967 -4.602 -17.202 1.00 96.50 234 ARG A C 1
ATOM 1827 O O . ARG A 1 234 ? 4.189 -3.818 -18.120 1.00 96.50 234 ARG A O 1
ATOM 1834 N N . ARG A 1 235 ? 4.742 -4.690 -16.126 1.00 95.19 235 ARG A N 1
ATOM 1835 C CA . ARG A 1 235 ? 6.046 -4.030 -15.996 1.00 95.19 235 ARG A CA 1
ATOM 1836 C C . ARG A 1 235 ? 7.046 -4.968 -15.341 1.00 95.19 235 ARG A C 1
ATOM 1838 O O . ARG A 1 235 ? 6.698 -5.682 -14.403 1.00 95.19 235 ARG A O 1
ATOM 1845 N N . TRP A 1 236 ? 8.284 -4.895 -15.809 1.00 95.81 236 TRP A N 1
ATOM 1846 C CA . TRP A 1 236 ? 9.416 -5.671 -15.323 1.00 95.81 236 TRP A CA 1
ATOM 1847 C C . TRP A 1 236 ? 10.456 -4.756 -14.707 1.00 95.81 236 TRP A C 1
ATOM 1849 O O . TRP A 1 236 ? 10.777 -3.693 -15.248 1.00 95.81 236 TRP A O 1
ATOM 1859 N N . TYR A 1 237 ? 11.012 -5.207 -13.593 1.00 96.62 237 TYR A N 1
ATOM 1860 C CA . TYR A 1 237 ? 12.096 -4.543 -12.898 1.00 96.62 237 TYR A CA 1
ATOM 1861 C C . TYR A 1 237 ? 13.177 -5.561 -12.541 1.00 96.62 237 TYR A C 1
ATOM 1863 O O . TYR A 1 237 ? 12.887 -6.703 -12.179 1.00 96.62 237 TYR A O 1
ATOM 1871 N N . LYS A 1 238 ? 14.435 -5.137 -12.610 1.00 96.12 238 LYS A N 1
ATOM 1872 C CA . LYS A 1 238 ? 15.583 -5.899 -12.102 1.00 96.12 238 LYS A CA 1
ATOM 1873 C C . LYS A 1 238 ? 15.996 -5.331 -10.751 1.00 96.12 238 LYS A C 1
ATOM 1875 O O . LYS A 1 238 ? 15.706 -4.167 -10.482 1.00 96.12 238 LYS A O 1
ATOM 1880 N N . ARG A 1 239 ? 16.678 -6.106 -9.905 1.00 95.81 239 ARG A N 1
ATOM 1881 C CA . ARG A 1 239 ? 17.283 -5.523 -8.697 1.00 95.81 239 ARG A CA 1
ATOM 1882 C C . ARG A 1 239 ? 18.219 -4.383 -9.097 1.00 95.81 239 ARG A C 1
ATOM 1884 O O . ARG A 1 239 ? 18.951 -4.506 -10.078 1.00 95.81 239 ARG A O 1
ATOM 1891 N N . ALA A 1 240 ? 18.131 -3.279 -8.367 1.00 91.06 240 ALA A N 1
ATOM 1892 C CA . ALA A 1 240 ? 19.063 -2.178 -8.518 1.00 91.06 240 ALA A CA 1
ATOM 1893 C C . ALA A 1 240 ? 20.445 -2.607 -8.010 1.00 91.06 240 ALA A C 1
ATOM 1895 O O . ALA A 1 240 ? 20.539 -3.328 -7.013 1.00 91.06 240 ALA A O 1
ATOM 1896 N N . GLU A 1 241 ? 21.479 -2.166 -8.721 1.00 73.75 241 GLU A N 1
ATOM 1897 C CA . GLU A 1 241 ? 22.881 -2.249 -8.293 1.00 73.75 241 GLU A CA 1
ATOM 1898 C C . GLU A 1 241 ? 23.204 -1.178 -7.242 1.00 73.75 241 GLU A C 1
ATOM 1900 O O . GLU A 1 241 ? 22.624 -0.061 -7.328 1.00 73.75 241 GLU A O 1
#

pLDDT: mean 83.54, std 12.21, range [38.22, 97.56]